Protein AF-0000000080767645 (afdb_homodimer)

pLDDT: mean 85.5, std 18.73, range [29.8, 98.94]

Structure (mmCIF, N/CA/C/O backbone):
data_AF-0000000080767645-model_v1
#
loop_
_entity.id
_entity.type
_entity.pdbx_description
1 polymer 'Probable cysteine-rich protein'
#
loop_
_atom_site.group_PDB
_atom_site.id
_atom_site.type_symbol
_atom_site.label_atom_id
_atom_site.label_alt_id
_atom_site.label_comp_id
_atom_site.label_asym_id
_atom_site.label_entity_id
_atom_site.label_seq_id
_atom_site.pdbx_PDB_ins_code
_atom_site.Cartn_x
_atom_site.Cartn_y
_atom_site.Cartn_z
_atom_site.occupancy
_atom_site.B_iso_or_equiv
_atom_site.auth_seq_id
_atom_site.auth_comp_id
_atom_site.auth_asym_id
_atom_site.auth_atom_id
_atom_site.pdbx_PDB_model_num
ATOM 1 N N . MET A 1 1 ? -10.625 -25.719 0.003 1 30.52 1 MET A N 1
ATOM 2 C CA . MET A 1 1 ? -10.5 -24.75 -1.079 1 30.52 1 MET A CA 1
ATOM 3 C C . MET A 1 1 ? -11.031 -23.391 -0.647 1 30.52 1 MET A C 1
ATOM 5 O O . MET A 1 1 ? -12.234 -23.234 -0.43 1 30.52 1 MET A O 1
ATOM 9 N N . ILE A 1 2 ? -10.406 -22.719 0.254 1 40.03 2 ILE A N 1
ATOM 10 C CA . ILE A 1 2 ? -11.039 -21.531 0.812 1 40.03 2 ILE A CA 1
ATOM 11 C C . ILE A 1 2 ? -11.539 -20.625 -0.319 1 40.03 2 ILE A C 1
ATOM 13 O O . ILE A 1 2 ? -10.852 -20.453 -1.332 1 40.03 2 ILE A O 1
ATOM 17 N N . HIS A 1 3 ? -12.797 -20.75 -0.721 1 47.78 3 HIS A N 1
ATOM 18 C CA . HIS A 1 3 ? -13.547 -20.062 -1.766 1 47.78 3 HIS A CA 1
ATOM 19 C C . HIS A 1 3 ? -13.25 -18.562 -1.756 1 47.78 3 HIS A C 1
ATOM 21 O O . HIS A 1 3 ? -13.438 -17.891 -0.736 1 47.78 3 HIS A O 1
ATOM 27 N N . ARG A 1 4 ? -12.203 -18.141 -2.549 1 57.06 4 ARG A N 1
ATOM 28 C CA . ARG A 1 4 ? -12.039 -16.703 -2.736 1 57.06 4 ARG A CA 1
ATOM 29 C C . ARG A 1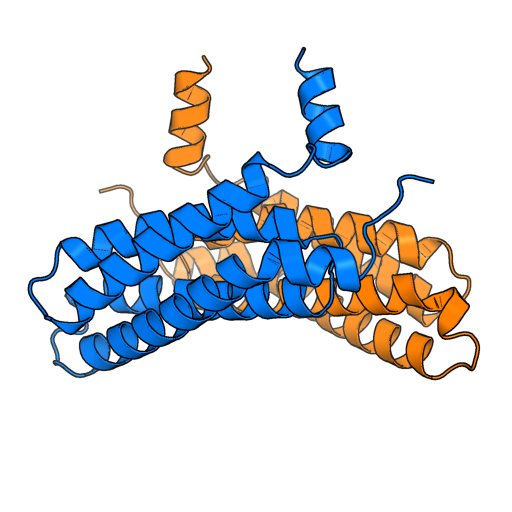 4 ? -13.203 -16.125 -3.525 1 57.06 4 ARG A C 1
ATOM 31 O O . ARG A 1 4 ? -13.609 -16.672 -4.551 1 57.06 4 ARG A O 1
ATOM 38 N N . PRO A 1 5 ? -13.859 -15.266 -2.863 1 61.84 5 PRO A N 1
ATOM 39 C CA . PRO A 1 5 ? -14.992 -14.68 -3.592 1 61.84 5 PRO A CA 1
ATOM 40 C C . PRO A 1 5 ? -14.641 -14.32 -5.031 1 61.84 5 PRO A C 1
ATOM 42 O O . PRO A 1 5 ? -13.5 -13.938 -5.316 1 61.84 5 PRO A O 1
ATOM 45 N N . THR A 1 6 ? -15.688 -14.609 -5.867 1 64.81 6 THR A N 1
ATOM 46 C CA . THR A 1 6 ? -15.523 -14.281 -7.281 1 64.81 6 THR A CA 1
ATOM 47 C C . THR A 1 6 ? -15.383 -12.773 -7.477 1 64.81 6 THR A C 1
ATOM 49 O O . THR A 1 6 ? -15.695 -12 -6.574 1 64.81 6 THR A O 1
ATOM 52 N N . ALA A 1 7 ? -14.984 -12.453 -8.633 1 67.25 7 ALA A N 1
ATOM 53 C CA . ALA A 1 7 ? -14.852 -11.047 -9 1 67.25 7 ALA A CA 1
ATOM 54 C C . ALA A 1 7 ? -16.188 -10.328 -8.891 1 67.25 7 ALA A C 1
ATOM 56 O O . ALA A 1 7 ? -16.25 -9.172 -8.469 1 67.25 7 ALA A O 1
ATOM 57 N N . LYS A 1 8 ? -17.25 -11.055 -9.156 1 68.31 8 LYS A N 1
ATOM 58 C CA . LYS A 1 8 ? -18.578 -10.461 -9.109 1 68.31 8 LYS A CA 1
ATOM 59 C C . LYS A 1 8 ? -19 -10.195 -7.664 1 68.31 8 LYS A C 1
ATOM 61 O O . LYS A 1 8 ? -19.547 -9.133 -7.355 1 68.31 8 LYS A O 1
ATOM 66 N N . GLU A 1 9 ? -18.781 -11.094 -6.812 1 70.38 9 GLU A N 1
ATOM 67 C CA . GLU A 1 9 ? -19.125 -10.93 -5.406 1 70.38 9 GLU A CA 1
ATOM 68 C C . GLU A 1 9 ? -18.297 -9.82 -4.758 1 70.38 9 GLU A C 1
ATOM 70 O O . GLU A 1 9 ? -18.828 -9.031 -3.971 1 70.38 9 GLU A O 1
ATOM 75 N N . ASN A 1 10 ? -17.156 -9.68 -5.27 1 73.25 10 ASN A N 1
ATOM 76 C CA . ASN A 1 10 ? -16.266 -8.664 -4.703 1 73.25 10 ASN A CA 1
ATOM 77 C C . ASN A 1 10 ? -16.609 -7.27 -5.215 1 73.25 10 ASN A C 1
ATOM 79 O O . ASN A 1 10 ? -16.453 -6.285 -4.488 1 73.25 10 ASN A O 1
ATOM 83 N N . ALA A 1 11 ? -17.203 -7.301 -6.438 1 72.5 11 ALA A N 1
ATOM 84 C CA . ALA A 1 11 ? -17.547 -6 -7 1 72.5 11 ALA A CA 1
ATOM 85 C C . ALA A 1 11 ? -18.625 -5.309 -6.16 1 72.5 11 ALA A C 1
ATOM 87 O O . ALA A 1 11 ? -18.516 -4.113 -5.875 1 72.5 11 ALA A O 1
ATOM 88 N N . LYS A 1 12 ? -19.609 -6.004 -5.766 1 77 12 LYS A N 1
ATOM 89 C CA . LYS A 1 12 ? -20.672 -5.434 -4.941 1 77 12 LYS A CA 1
ATOM 90 C C . LYS A 1 12 ? -20.156 -5.078 -3.551 1 77 12 LYS A C 1
ATOM 92 O O . LYS A 1 12 ? -20.484 -4.023 -3.008 1 77 12 LYS A O 1
ATOM 97 N N . ARG A 1 13 ? -19.312 -5.902 -3.07 1 80.5 13 ARG A N 1
ATOM 98 C CA . ARG A 1 13 ? -18.766 -5.742 -1.724 1 80.5 13 ARG A CA 1
ATOM 99 C C . ARG A 1 13 ? -17.875 -4.512 -1.634 1 80.5 13 ARG A C 1
ATOM 101 O O . ARG A 1 13 ? -17.906 -3.787 -0.637 1 80.5 13 ARG A O 1
ATOM 108 N N . PHE A 1 14 ? -17.25 -4.23 -2.789 1 89.44 14 PHE A N 1
ATOM 109 C CA . PHE A 1 14 ? -16.219 -3.213 -2.703 1 89.44 14 PHE A CA 1
ATOM 110 C C . PHE A 1 14 ? -16.672 -1.918 -3.371 1 89.44 14 PHE A C 1
ATOM 112 O O . PHE A 1 14 ? -15.953 -0.914 -3.336 1 89.44 14 PHE A O 1
ATOM 119 N N . ALA A 1 15 ? -17.844 -1.87 -3.881 1 90.25 15 ALA A N 1
ATOM 120 C CA . ALA A 1 15 ? -18.25 -0.728 -4.691 1 90.25 15 ALA A CA 1
ATOM 121 C C . ALA A 1 15 ? -18.203 0.564 -3.879 1 90.25 15 ALA A C 1
ATOM 123 O O . ALA A 1 15 ? -17.672 1.574 -4.34 1 90.25 15 ALA A O 1
ATOM 124 N N . SER A 1 16 ? -18.766 0.593 -2.727 1 92.38 16 SER A N 1
ATOM 125 C CA . SER A 1 16 ? -18.812 1.8 -1.907 1 92.38 16 SER A CA 1
ATOM 126 C C . SER A 1 16 ? -17.422 2.252 -1.487 1 92.38 16 SER A C 1
ATOM 128 O O . SER A 1 16 ? -17.125 3.445 -1.513 1 92.38 16 SER A O 1
ATOM 130 N N . VAL A 1 17 ? -16.625 1.266 -1.159 1 96 17 VAL A N 1
ATOM 131 C CA . VAL A 1 17 ? -15.289 1.65 -0.7 1 96 17 VAL A CA 1
ATOM 132 C C . VAL A 1 17 ? -14.461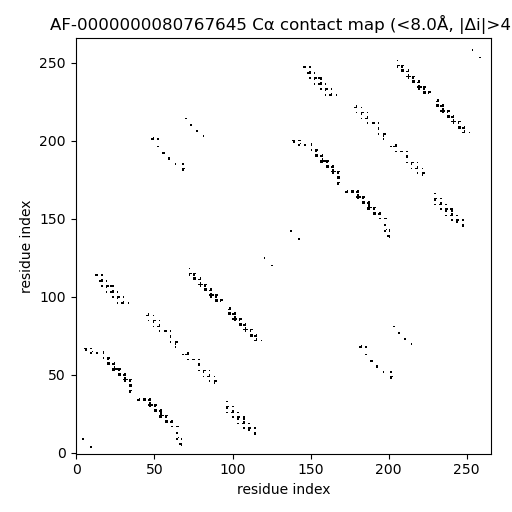 2.143 -1.881 1 96 17 VAL A C 1
ATOM 134 O O . VAL A 1 17 ? -13.641 3.055 -1.734 1 96 17 VAL A O 1
ATOM 137 N N . ILE A 1 18 ? -14.672 1.634 -3.02 1 97 18 ILE A N 1
ATOM 138 C CA . ILE A 1 18 ? -13.945 2.072 -4.207 1 97 18 ILE A CA 1
ATOM 139 C C . ILE A 1 18 ? -14.281 3.531 -4.508 1 97 18 ILE A C 1
ATOM 141 O O . ILE A 1 18 ? -13.398 4.324 -4.836 1 97 18 ILE A O 1
ATOM 145 N N . GLN A 1 19 ? -15.508 3.902 -4.34 1 97.44 19 GLN A N 1
ATOM 146 C CA . GLN A 1 19 ? -15.914 5.289 -4.555 1 97.44 19 GLN A CA 1
ATOM 147 C C . GLN A 1 19 ? -15.281 6.211 -3.514 1 97.44 19 GLN A C 1
ATOM 149 O O . GLN A 1 19 ? -14.836 7.312 -3.842 1 97.44 19 GLN A O 1
ATOM 154 N N . ALA A 1 20 ? -15.258 5.766 -2.295 1 98.31 20 ALA A N 1
ATOM 155 C CA . ALA A 1 20 ? -14.648 6.555 -1.226 1 98.31 20 ALA A CA 1
ATOM 156 C C . ALA A 1 20 ? -13.148 6.727 -1.455 1 98.31 20 ALA A C 1
ATOM 158 O O . ALA A 1 20 ? -12.602 7.805 -1.229 1 98.31 20 ALA A O 1
ATOM 159 N N . LEU A 1 21 ? -12.547 5.637 -1.933 1 98.62 21 LEU A N 1
ATOM 160 C CA . LEU A 1 21 ? -11.125 5.688 -2.266 1 98.62 21 LEU A CA 1
ATOM 161 C C . LEU A 1 21 ? -10.867 6.711 -3.365 1 98.62 21 LEU A C 1
ATOM 163 O O . LEU A 1 21 ? -9.93 7.508 -3.268 1 98.62 21 LEU A O 1
ATOM 167 N N . HIS A 1 22 ? -11.656 6.715 -4.34 1 98.5 22 HIS A N 1
ATOM 168 C CA . HIS A 1 22 ? -11.484 7.637 -5.453 1 98.5 22 HIS A CA 1
ATOM 169 C C . HIS A 1 22 ? -11.664 9.086 -5.008 1 98.5 22 HIS A C 1
ATOM 171 O O . HIS A 1 22 ? -10.883 9.961 -5.387 1 98.5 22 HIS A O 1
ATOM 177 N N . ALA A 1 23 ? -12.68 9.336 -4.262 1 98.81 23 ALA A N 1
ATOM 178 C CA . ALA A 1 23 ? -12.938 10.68 -3.754 1 98.81 23 ALA A CA 1
ATOM 179 C C . ALA A 1 23 ? -11.781 11.164 -2.879 1 98.81 23 ALA A C 1
ATOM 181 O O . ALA A 1 23 ? -11.352 12.312 -2.99 1 98.81 23 ALA A O 1
ATOM 182 N N . CYS A 1 24 ? -11.297 10.312 -2.049 1 98.88 24 CYS A N 1
ATOM 183 C CA . CYS A 1 24 ? -10.203 10.648 -1.151 1 98.88 24 CYS A CA 1
ATOM 184 C C . CYS A 1 24 ? -8.922 10.906 -1.933 1 98.88 24 CYS A C 1
ATOM 186 O O . CYS A 1 24 ? -8.195 11.859 -1.644 1 98.88 24 CYS A O 1
ATOM 188 N N . GLU A 1 25 ? -8.68 10.055 -2.906 1 98.88 25 GLU A N 1
ATOM 189 C CA . GLU A 1 25 ? -7.531 10.242 -3.793 1 98.88 25 GLU A CA 1
ATOM 190 C C . GLU A 1 25 ? -7.539 11.633 -4.426 1 98.88 25 GLU A C 1
ATOM 192 O O . GLU A 1 25 ? -6.531 12.344 -4.387 1 98.88 25 GLU A O 1
ATOM 197 N N . THR A 1 26 ? -8.633 12.016 -4.922 1 98.88 26 THR A N 1
ATOM 198 C CA . THR A 1 26 ? -8.781 13.281 -5.629 1 98.88 26 THR A CA 1
ATOM 199 C C . THR A 1 26 ? -8.641 14.461 -4.672 1 98.88 26 THR A C 1
ATOM 201 O O . THR A 1 26 ? -7.934 15.43 -4.961 1 98.88 26 THR A O 1
ATOM 204 N N . ALA A 1 27 ? -9.281 14.352 -3.551 1 98.88 27 ALA A N 1
ATOM 205 C CA . ALA A 1 27 ? -9.234 15.43 -2.561 1 98.88 27 ALA A CA 1
ATOM 206 C C . ALA A 1 27 ? -7.816 15.625 -2.037 1 98.88 27 ALA A C 1
ATOM 208 O O . ALA A 1 27 ? -7.352 16.766 -1.907 1 98.88 27 ALA A O 1
ATOM 209 N N . CYS A 1 28 ? -7.141 14.547 -1.801 1 98.81 28 CYS A N 1
ATOM 210 C CA . CYS A 1 28 ? -5.781 14.625 -1.284 1 98.81 28 CYS A CA 1
ATOM 211 C C . CYS A 1 28 ? -4.828 15.188 -2.332 1 98.81 28 CYS A C 1
ATOM 213 O O . CYS A 1 28 ? -3.941 15.984 -2.012 1 98.81 28 CYS A O 1
ATOM 215 N N . ALA A 1 29 ? -5.004 14.734 -3.568 1 98.62 29 ALA A N 1
ATOM 216 C CA . ALA A 1 29 ? -4.148 15.258 -4.633 1 98.62 29 ALA A CA 1
ATOM 217 C C . ALA A 1 29 ? -4.336 16.766 -4.797 1 98.62 29 ALA A C 1
ATOM 219 O O . ALA A 1 29 ? -3.359 17.5 -4.945 1 98.62 29 ALA A O 1
ATOM 220 N N . TYR A 1 30 ? -5.535 17.188 -4.711 1 97.94 30 TYR A N 1
ATOM 221 C CA . TYR A 1 30 ? -5.836 18.609 -4.824 1 97.94 30 TYR A CA 1
ATOM 222 C C . TYR A 1 30 ? -5.262 19.375 -3.641 1 97.94 30 TYR A C 1
ATOM 224 O O . TYR A 1 30 ? -4.637 20.422 -3.818 1 97.94 30 TYR A O 1
ATOM 232 N N . CYS A 1 31 ? -5.453 18.875 -2.457 1 97.12 31 CYS A N 1
ATOM 233 C CA . CYS A 1 31 ? -4.969 19.516 -1.241 1 97.12 31 CYS A CA 1
ATOM 234 C C . CYS A 1 31 ? -3.451 19.656 -1.263 1 97.12 31 CYS A C 1
ATOM 236 O O . CYS A 1 31 ? -2.914 20.719 -0.955 1 97.12 31 CYS A O 1
ATOM 238 N N . ALA A 1 32 ? -2.812 18.578 -1.686 1 96.75 32 ALA A N 1
ATOM 239 C CA . ALA A 1 32 ? -1.354 18.625 -1.777 1 96.75 32 ALA A CA 1
ATOM 240 C C . ALA A 1 32 ? -0.897 19.688 -2.768 1 96.75 32 ALA A C 1
ATOM 242 O O . ALA A 1 32 ? 0.051 20.438 -2.498 1 96.75 32 ALA A O 1
ATOM 243 N N . THR A 1 33 ? -1.55 19.734 -3.854 1 96 33 THR A N 1
ATOM 244 C CA . THR A 1 33 ? -1.193 20.688 -4.895 1 96 33 THR A CA 1
ATOM 245 C C . THR A 1 33 ? -1.382 22.109 -4.398 1 96 33 THR A C 1
ATOM 247 O O . THR A 1 33 ? -0.488 22.953 -4.547 1 96 33 THR A O 1
ATOM 250 N N . GLU A 1 34 ? -2.498 22.406 -3.791 1 94.75 34 GLU A N 1
ATOM 251 C CA . GLU A 1 34 ? -2.818 23.766 -3.338 1 94.75 34 GLU A CA 1
ATOM 252 C C . GLU A 1 34 ? -1.912 24.188 -2.186 1 94.75 34 GLU A C 1
ATOM 254 O O . GLU A 1 34 ? -1.465 25.328 -2.131 1 94.75 34 GLU A O 1
ATOM 259 N N . CYS A 1 35 ? -1.657 23.281 -1.271 1 93.69 35 CYS A N 1
ATOM 260 C CA . CYS A 1 35 ? -0.774 23.594 -0.153 1 93.69 35 CYS A CA 1
ATOM 261 C C . CYS A 1 35 ? 0.657 23.812 -0.631 1 93.69 35 CYS A C 1
ATOM 263 O O . CYS A 1 35 ? 1.424 24.531 -0.004 1 93.69 35 CYS A O 1
ATOM 265 N N . GLY A 1 36 ? 1.005 23.203 -1.709 1 92.06 36 GLY A N 1
ATOM 266 C CA . GLY A 1 36 ? 2.352 23.344 -2.242 1 92.06 36 GLY A CA 1
ATOM 267 C C . GLY A 1 36 ? 2.582 24.656 -2.951 1 92.06 36 GLY A C 1
ATOM 268 O O . GLY A 1 36 ? 3.725 25.078 -3.145 1 92.06 36 GLY A O 1
ATOM 269 N N . LYS A 1 37 ? 1.636 25.359 -3.439 1 87.19 37 LYS A N 1
ATOM 270 C CA . LYS A 1 37 ? 1.748 26.609 -4.184 1 87.19 37 LYS A CA 1
ATOM 271 C C . LYS A 1 37 ? 2.074 27.781 -3.258 1 87.19 37 LYS A C 1
ATOM 273 O O . LYS A 1 37 ? 2.736 28.734 -3.664 1 87.19 37 LYS A O 1
ATOM 278 N N . ASN A 1 38 ? 1.468 27.953 -2.027 1 63.28 38 ASN A N 1
ATOM 279 C CA . ASN A 1 38 ? 1.413 29.234 -1.333 1 63.28 38 ASN A CA 1
ATOM 280 C C . ASN A 1 38 ? 2.633 29.438 -0.44 1 63.28 38 ASN A C 1
ATOM 282 O O . ASN A 1 38 ? 2.662 30.375 0.372 1 63.28 38 ASN A O 1
ATOM 286 N N . GLY A 1 39 ? 3.852 29.422 -1.018 1 59.06 39 GLY A N 1
ATOM 287 C CA . GLY A 1 39 ? 5.035 29.891 -0.318 1 59.06 39 GLY A CA 1
ATOM 288 C C . GLY A 1 39 ? 5.145 29.359 1.1 1 59.06 39 GLY A C 1
ATOM 289 O O . GLY A 1 39 ? 6.117 29.625 1.801 1 59.06 39 GLY A O 1
ATOM 290 N N . HIS A 1 40 ? 4 28.984 1.674 1 60.03 40 HIS A N 1
ATOM 291 C CA . HIS A 1 40 ? 4.059 28.484 3.039 1 60.03 40 HIS A CA 1
ATOM 292 C C . HIS A 1 40 ? 4.328 26.984 3.059 1 60.03 40 HIS A C 1
ATOM 294 O O . HIS A 1 40 ? 3.904 26.281 3.98 1 60.03 40 HIS A O 1
ATOM 300 N N . ALA A 1 41 ? 5.105 26.703 1.939 1 62.66 41 ALA A N 1
ATOM 301 C CA . ALA A 1 41 ? 5.359 25.297 1.696 1 62.66 41 ALA A CA 1
ATOM 302 C C . ALA A 1 41 ? 5.996 24.625 2.916 1 62.66 41 ALA A C 1
ATOM 304 O O . ALA A 1 41 ? 5.637 23.5 3.279 1 62.66 41 ALA A O 1
ATOM 305 N N . GLU A 1 42 ? 6.719 25.562 3.564 1 70.81 42 GLU A N 1
ATOM 306 C CA . GLU A 1 42 ? 7.402 24.953 4.699 1 70.81 42 GLU A CA 1
ATOM 307 C C . GLU A 1 42 ? 6.422 24.625 5.816 1 70.81 42 GLU A C 1
ATOM 309 O O . GLU A 1 42 ? 6.512 23.547 6.43 1 70.81 42 GLU A O 1
ATOM 314 N N . ALA A 1 43 ? 5.41 25.594 5.93 1 80.88 43 ALA A N 1
ATOM 315 C CA . ALA A 1 43 ? 4.469 25.406 7.031 1 80.88 43 ALA A CA 1
ATOM 316 C C . ALA A 1 43 ? 3.473 24.297 6.719 1 80.88 43 ALA A C 1
ATOM 318 O O . ALA A 1 43 ? 2.928 23.672 7.633 1 80.88 43 ALA A O 1
ATOM 319 N N . MET A 1 44 ? 3.41 24.047 5.336 1 91.19 44 MET A N 1
ATOM 320 C CA . MET A 1 44 ? 2.406 23.062 4.938 1 91.19 44 MET A CA 1
ATOM 321 C C . MET A 1 44 ? 3.066 21.781 4.449 1 91.19 44 MET A C 1
ATOM 323 O O . MET A 1 44 ? 2.408 20.922 3.842 1 91.19 44 MET A O 1
ATOM 327 N N . GLY A 1 45 ? 4.316 21.672 4.668 1 92.19 45 GLY A N 1
ATOM 328 C CA . GLY A 1 45 ? 5.094 20.547 4.18 1 92.19 45 GLY A CA 1
ATOM 329 C C . GLY A 1 45 ? 4.543 19.203 4.621 1 92.19 45 GLY A C 1
ATOM 330 O O . GLY A 1 45 ? 4.469 18.266 3.824 1 92.19 45 GLY A O 1
ATOM 331 N N . ARG A 1 46 ? 4.156 19.094 5.828 1 93.44 46 ARG A N 1
ATOM 332 C CA . ARG A 1 46 ? 3.617 17.828 6.324 1 93.44 46 ARG A CA 1
ATOM 333 C C . ARG A 1 46 ? 2.271 17.516 5.676 1 93.44 46 ARG A C 1
ATOM 335 O O . ARG A 1 46 ? 1.991 16.375 5.34 1 93.44 46 ARG A O 1
ATOM 342 N N . CYS A 1 47 ? 1.499 18.609 5.504 1 95.94 47 CYS A N 1
ATOM 343 C CA . CYS A 1 47 ? 0.219 18.406 4.832 1 95.94 47 CYS A CA 1
ATOM 344 C C . CYS A 1 47 ? 0.42 17.906 3.408 1 95.94 47 CYS A C 1
ATOM 346 O O . CYS A 1 47 ? -0.251 16.969 2.975 1 95.94 47 CYS A O 1
ATOM 348 N N . VAL A 1 48 ? 1.345 18.531 2.689 1 96.19 48 VAL A N 1
ATOM 349 C CA . VAL A 1 48 ? 1.655 18.125 1.325 1 96.19 48 VAL A CA 1
ATOM 350 C C . VAL A 1 48 ? 2.109 16.656 1.315 1 96.19 48 VAL A C 1
ATOM 352 O O . VAL A 1 48 ? 1.644 15.867 0.497 1 96.19 48 VAL A O 1
ATOM 355 N N . SER A 1 49 ? 2.943 16.297 2.217 1 95.75 49 SER A N 1
ATOM 356 C CA . SER A 1 49 ? 3.496 14.945 2.273 1 95.75 49 SER A CA 1
ATOM 357 C C . SER A 1 49 ? 2.414 13.914 2.574 1 95.75 49 SER A C 1
ATOM 359 O O . SER A 1 49 ? 2.283 12.914 1.861 1 95.75 49 SER A O 1
ATOM 361 N N . LEU A 1 50 ? 1.623 14.141 3.596 1 97.38 50 LEU A N 1
ATOM 362 C CA . LEU A 1 50 ? 0.591 13.195 4.004 1 97.38 50 LEU A CA 1
ATOM 363 C C . LEU A 1 50 ? -0.475 13.055 2.922 1 97.38 50 LEU A C 1
ATOM 365 O O . LEU A 1 50 ? -0.918 11.945 2.623 1 97.38 50 LEU A O 1
ATOM 369 N N . CYS A 1 51 ? -0.852 14.156 2.32 1 98.5 51 CYS A N 1
ATOM 370 C CA . CYS A 1 51 ? -1.856 14.109 1.264 1 98.5 51 CYS A CA 1
ATOM 371 C C . CYS A 1 51 ? -1.331 13.359 0.045 1 98.5 51 CYS A C 1
ATOM 373 O O . CYS A 1 51 ? -2.068 12.602 -0.589 1 98.5 51 CYS A O 1
ATOM 375 N N . THR A 1 52 ? -0.076 13.594 -0.286 1 98.31 52 THR A N 1
ATOM 376 C CA . THR A 1 52 ? 0.532 12.867 -1.398 1 98.31 52 THR A CA 1
ATOM 377 C C . THR A 1 52 ? 0.536 11.367 -1.129 1 98.31 52 THR A C 1
ATOM 379 O O . THR A 1 52 ? 0.145 10.578 -1.989 1 98.31 52 THR A O 1
ATOM 382 N N . ASP A 1 53 ? 0.971 10.984 0.067 1 98.5 53 ASP A N 1
ATOM 383 C CA . ASP A 1 53 ? 1.008 9.57 0.446 1 98.5 53 ASP A CA 1
ATOM 384 C C . ASP A 1 53 ? -0.39 8.961 0.421 1 98.5 53 ASP A C 1
ATOM 386 O O . ASP A 1 53 ? -0.583 7.863 -0.107 1 98.5 53 ASP A O 1
ATOM 390 N N . CYS A 1 54 ? -1.333 9.664 0.905 1 98.88 54 CYS A N 1
ATOM 391 C CA . CYS A 1 54 ? -2.703 9.172 0.983 1 98.88 54 CYS A CA 1
ATOM 392 C C . CYS A 1 54 ? -3.299 8.992 -0.408 1 98.88 54 CYS A C 1
ATOM 394 O O . CYS A 1 54 ? -3.943 7.98 -0.688 1 98.88 54 CYS A O 1
ATOM 396 N N . ALA A 1 55 ? -3.051 9.992 -1.244 1 98.94 55 ALA A N 1
ATOM 397 C CA . ALA A 1 55 ? -3.547 9.883 -2.613 1 98.94 55 ALA A CA 1
ATOM 398 C C . ALA A 1 55 ? -2.975 8.648 -3.307 1 98.94 55 ALA A C 1
ATOM 400 O O . ALA A 1 55 ? -3.711 7.891 -3.939 1 98.94 55 ALA A O 1
ATOM 401 N N . ARG A 1 56 ? -1.716 8.422 -3.174 1 98.75 56 ARG A N 1
ATOM 402 C CA . ARG A 1 56 ? -1.049 7.305 -3.842 1 98.75 56 ARG A CA 1
ATOM 403 C C . ARG A 1 56 ? -1.511 5.969 -3.271 1 98.75 56 ARG A C 1
ATOM 405 O O . ARG A 1 56 ? -1.704 5.004 -4.016 1 98.75 56 ARG A O 1
ATOM 412 N N . PHE A 1 57 ? -1.694 5.914 -1.974 1 98.88 57 PHE A N 1
ATOM 413 C CA . PHE A 1 57 ? -2.125 4.66 -1.365 1 98.88 57 PHE A CA 1
ATOM 414 C C . PHE A 1 57 ? -3.562 4.332 -1.752 1 98.88 57 PHE A C 1
ATOM 416 O O . PHE A 1 57 ? -3.887 3.18 -2.041 1 98.88 57 PHE A O 1
ATOM 423 N N . CYS A 1 58 ? -4.426 5.355 -1.763 1 98.81 58 CYS A N 1
ATOM 424 C CA . CYS A 1 58 ? -5.809 5.156 -2.178 1 98.81 58 CYS A CA 1
ATOM 425 C C . CYS A 1 58 ? -5.879 4.633 -3.609 1 98.81 58 CYS A C 1
ATOM 427 O O . CYS A 1 58 ? -6.68 3.752 -3.914 1 98.81 58 CYS A O 1
ATOM 429 N N . ALA A 1 59 ? -5.031 5.199 -4.445 1 98.75 59 ALA A N 1
ATOM 430 C CA . ALA A 1 59 ? -5.008 4.742 -5.832 1 98.75 59 ALA A CA 1
ATOM 431 C C . ALA A 1 59 ? -4.602 3.275 -5.922 1 98.75 59 ALA A C 1
ATOM 433 O O . ALA A 1 59 ? -5.199 2.504 -6.672 1 98.75 59 ALA A O 1
ATOM 434 N N . LEU A 1 60 ? -3.602 2.887 -5.172 1 98.5 60 LEU A N 1
ATOM 435 C CA . LEU A 1 60 ? -3.164 1.495 -5.176 1 98.5 60 LEU A CA 1
ATOM 436 C C . LEU A 1 60 ? -4.258 0.58 -4.633 1 98.5 60 LEU A C 1
ATOM 438 O O . LEU A 1 60 ? -4.535 -0.472 -5.211 1 98.5 60 LEU A O 1
ATOM 442 N N . ALA A 1 61 ? -4.867 0.979 -3.496 1 98 61 ALA A N 1
ATOM 443 C CA . ALA A 1 61 ? -5.926 0.173 -2.895 1 98 61 ALA A CA 1
ATOM 444 C C . ALA A 1 61 ? -7.09 -0.018 -3.863 1 98 61 ALA A C 1
ATOM 446 O O . ALA A 1 61 ? -7.613 -1.127 -4.004 1 98 61 ALA A O 1
ATOM 447 N N . ARG A 1 62 ? -7.426 1.05 -4.516 1 97.12 62 ARG A N 1
ATOM 448 C CA . ARG A 1 62 ? -8.5 0.967 -5.5 1 97.12 62 ARG A CA 1
ATOM 449 C C . ARG A 1 62 ? -8.156 -0.036 -6.598 1 97.12 62 ARG A C 1
ATOM 451 O O . ARG A 1 62 ? -8.977 -0.881 -6.953 1 97.12 62 ARG A O 1
ATOM 458 N N . ASP A 1 63 ? -6.965 0.06 -7.109 1 96.62 63 ASP A N 1
ATOM 459 C CA . ASP A 1 63 ? -6.508 -0.841 -8.164 1 96.62 63 ASP A CA 1
ATOM 460 C C . ASP A 1 63 ? -6.578 -2.297 -7.711 1 96.62 63 ASP A C 1
ATOM 462 O O . ASP A 1 63 ? -7.062 -3.16 -8.445 1 96.62 63 ASP A O 1
ATOM 466 N N . PHE A 1 64 ? -6.09 -2.621 -6.504 1 96.44 64 PHE A N 1
ATOM 467 C CA . PHE A 1 64 ? -6.121 -3.975 -5.965 1 96.44 64 PHE A CA 1
ATOM 468 C C . PHE A 1 64 ? -7.555 -4.484 -5.859 1 96.44 64 PHE A C 1
ATOM 470 O O . PHE A 1 64 ? -7.844 -5.629 -6.215 1 96.44 64 PHE A O 1
ATOM 477 N N . LEU A 1 65 ? -8.461 -3.652 -5.387 1 94.62 65 LEU A N 1
ATOM 478 C CA . LEU A 1 65 ? -9.852 -4.039 -5.227 1 94.62 65 LEU A CA 1
ATOM 479 C C . LEU A 1 65 ? -10.5 -4.309 -6.582 1 94.62 65 LEU A C 1
ATOM 481 O O . LEU A 1 65 ? -11.227 -5.293 -6.746 1 94.62 65 LEU A O 1
ATOM 485 N N . GLU A 1 66 ? -10.242 -3.436 -7.516 1 93.25 66 GLU A N 1
ATOM 486 C CA . GLU A 1 66 ? -10.836 -3.561 -8.844 1 93.25 66 GLU A CA 1
ATOM 487 C C . GLU A 1 66 ? -10.359 -4.832 -9.539 1 93.25 66 GLU A C 1
ATOM 489 O O . GLU A 1 66 ? -11.086 -5.402 -10.359 1 93.25 66 GLU A O 1
ATOM 494 N N . ARG A 1 67 ? -9.188 -5.383 -9.164 1 91.25 67 ARG A N 1
ATOM 495 C CA . ARG A 1 67 ? -8.648 -6.59 -9.773 1 91.25 67 ARG A CA 1
ATOM 496 C C . ARG A 1 67 ? -8.93 -7.816 -8.906 1 91.25 67 ARG A C 1
ATOM 498 O O . ARG A 1 67 ? -8.461 -8.914 -9.211 1 91.25 67 ARG A O 1
ATOM 505 N N . ASN A 1 68 ? -9.641 -7.562 -7.785 1 91.06 68 ASN A N 1
ATOM 506 C CA . ASN A 1 68 ? -9.984 -8.641 -6.863 1 91.06 68 ASN A CA 1
ATOM 507 C C . ASN A 1 68 ? -8.734 -9.312 -6.297 1 91.06 68 ASN A C 1
ATOM 509 O O . ASN A 1 68 ? -8.641 -10.539 -6.258 1 91.06 68 ASN A O 1
ATOM 513 N N . SER A 1 69 ? -7.828 -8.445 -5.977 1 94.06 69 SER A N 1
ATOM 514 C CA . SER A 1 69 ? -6.586 -8.93 -5.383 1 94.06 69 SER A CA 1
ATOM 515 C C . SER A 1 69 ? -6.84 -9.664 -4.074 1 94.06 69 SER A C 1
ATOM 517 O O . SER A 1 69 ? -7.723 -9.281 -3.301 1 94.06 69 SER A O 1
ATOM 519 N N . GLU A 1 70 ? -5.961 -10.672 -3.732 1 92.31 70 GLU A N 1
ATOM 520 C CA . GLU A 1 70 ? -6 -11.391 -2.465 1 92.31 70 GLU A CA 1
ATOM 521 C C . GLU A 1 70 ? -5.586 -10.484 -1.305 1 92.31 70 GLU A C 1
ATOM 523 O O . GLU A 1 70 ? -5.832 -10.812 -0.141 1 92.31 70 GLU A O 1
ATOM 528 N N . PHE A 1 71 ? -4.988 -9.328 -1.62 1 94.25 71 PHE A N 1
ATOM 529 C CA . PHE A 1 71 ? -4.434 -8.461 -0.59 1 94.25 71 PHE A CA 1
ATOM 530 C C . PHE A 1 71 ? -5.34 -7.258 -0.347 1 94.25 71 PHE A C 1
ATOM 532 O O . PHE A 1 71 ? -4.961 -6.32 0.358 1 94.25 71 PHE A O 1
ATOM 539 N N . ALA A 1 72 ? -6.504 -7.215 -0.945 1 90.56 72 ALA A N 1
ATOM 540 C CA . ALA A 1 72 ? -7.41 -6.07 -0.85 1 90.56 72 ALA A CA 1
ATOM 541 C C . ALA A 1 72 ? -7.66 -5.691 0.606 1 90.56 72 ALA A C 1
ATOM 543 O O . ALA A 1 72 ? -7.555 -4.52 0.975 1 90.56 72 ALA A O 1
ATOM 544 N N . GLU A 1 73 ? -7.883 -6.621 1.423 1 87.69 73 GLU A N 1
ATOM 545 C CA . GLU A 1 73 ? -8.211 -6.332 2.814 1 87.69 73 GLU A CA 1
ATOM 546 C C . GLU A 1 73 ? -6.992 -5.832 3.582 1 87.69 73 GLU A C 1
ATOM 548 O O . GLU A 1 73 ? -7.109 -4.953 4.438 1 87.69 73 GLU A O 1
ATOM 553 N N . LEU A 1 74 ? -5.871 -6.41 3.312 1 91.81 74 LEU A N 1
ATOM 554 C CA . LEU A 1 74 ? -4.617 -5.949 3.9 1 91.81 74 LEU A CA 1
ATOM 555 C C . LEU A 1 74 ? -4.41 -4.461 3.645 1 91.81 74 LEU A C 1
ATOM 557 O O . LEU A 1 74 ? -4.062 -3.713 4.559 1 91.81 74 LEU A O 1
ATOM 561 N N . LEU A 1 75 ? -4.738 -4.035 2.438 1 96.5 75 LEU A N 1
ATOM 562 C CA . LEU A 1 75 ? -4.512 -2.646 2.051 1 96.5 75 LEU A CA 1
ATOM 563 C C . LEU A 1 75 ? -5.547 -1.729 2.693 1 96.5 75 LEU A C 1
ATOM 565 O O . LEU A 1 75 ? -5.242 -0.578 3.018 1 96.5 75 LEU A O 1
ATOM 569 N N . LEU A 1 76 ? -6.766 -2.244 2.926 1 96.38 76 LEU A N 1
ATOM 570 C CA . LEU A 1 76 ? -7.82 -1.393 3.459 1 96.38 76 LEU A CA 1
ATOM 571 C C . LEU A 1 76 ? -7.527 -1.005 4.906 1 96.38 76 LEU A C 1
ATOM 573 O O . LEU A 1 76 ? -7.852 0.106 5.332 1 96.38 76 LEU A O 1
ATOM 577 N N . GLU A 1 77 ? -6.91 -1.837 5.648 1 94.56 77 GLU A N 1
ATOM 578 C CA . GLU A 1 77 ? -6.52 -1.511 7.016 1 94.56 77 GLU A CA 1
ATOM 579 C C . GLU A 1 77 ? -5.457 -0.415 7.039 1 94.56 77 GLU A C 1
ATOM 581 O O . GLU A 1 77 ? -5.562 0.542 7.809 1 94.56 77 GLU A O 1
ATOM 586 N N . ASP A 1 78 ? -4.508 -0.579 6.242 1 95.62 78 ASP A N 1
ATOM 587 C CA . ASP A 1 78 ? -3.461 0.436 6.145 1 95.62 78 ASP A CA 1
ATOM 588 C C . ASP A 1 78 ? -4.02 1.753 5.613 1 95.62 78 ASP A C 1
ATOM 590 O O . ASP A 1 78 ? -3.602 2.83 6.047 1 95.62 78 ASP A O 1
ATOM 594 N N . CYS A 1 79 ? -4.922 1.62 4.691 1 97.69 79 CYS A N 1
ATOM 595 C CA . CYS A 1 79 ? -5.535 2.814 4.121 1 97.69 79 CYS A CA 1
ATOM 596 C C . CYS A 1 79 ? -6.27 3.613 5.191 1 97.69 79 CYS A C 1
ATOM 598 O O . CYS A 1 79 ? -6.188 4.844 5.223 1 97.69 79 CYS A O 1
ATOM 600 N N . ALA A 1 80 ? -6.926 2.896 6.066 1 97.69 80 ALA A N 1
ATOM 601 C CA . ALA A 1 80 ? -7.633 3.561 7.156 1 97.69 80 ALA A CA 1
ATOM 602 C C . ALA A 1 80 ? -6.668 4.332 8.047 1 97.69 80 ALA A C 1
ATOM 604 O O . ALA A 1 80 ? -6.945 5.469 8.438 1 97.69 80 ALA A O 1
ATOM 605 N N . GLU A 1 81 ? -5.555 3.75 8.305 1 96.69 81 GLU A N 1
ATOM 606 C CA . GLU A 1 81 ? -4.547 4.402 9.141 1 96.69 81 GLU A CA 1
ATOM 607 C C . GLU A 1 81 ? -3.986 5.645 8.453 1 96.69 81 GLU A C 1
ATOM 609 O O . GLU A 1 81 ? -3.844 6.695 9.086 1 96.69 81 GLU A O 1
ATOM 614 N N . ILE A 1 82 ? -3.674 5.555 7.219 1 98.31 82 ILE A N 1
ATOM 615 C CA . ILE A 1 82 ? -3.121 6.668 6.457 1 98.31 82 ILE A CA 1
ATOM 616 C C . ILE A 1 82 ? -4.148 7.793 6.363 1 98.31 82 ILE A C 1
ATOM 618 O O . ILE A 1 82 ? -3.814 8.961 6.551 1 98.31 82 ILE A O 1
ATOM 622 N N . CYS A 1 83 ? -5.414 7.426 6.137 1 98.75 83 CYS A N 1
ATOM 623 C CA . CYS A 1 83 ? -6.492 8.406 6.086 1 98.75 83 CYS A CA 1
ATOM 624 C C . CYS A 1 83 ? -6.645 9.117 7.422 1 98.75 83 CYS A C 1
ATOM 626 O O . CYS A 1 83 ? -6.875 10.328 7.461 1 98.75 83 CYS A O 1
ATOM 628 N N . GLN A 1 84 ? -6.527 8.367 8.469 1 98.44 84 GLN A N 1
ATOM 629 C CA . GLN A 1 84 ? -6.664 8.945 9.805 1 98.44 84 GLN A CA 1
ATOM 630 C C . GLN A 1 84 ? -5.598 10.008 10.047 1 98.44 84 GLN A C 1
ATOM 632 O O . GLN A 1 84 ? -5.91 11.117 10.484 1 98.44 84 GLN A O 1
ATOM 637 N N . GLN A 1 85 ? -4.383 9.688 9.742 1 97.88 85 GLN A N 1
ATOM 638 C CA . GLN A 1 85 ? -3.293 10.633 9.977 1 97.88 85 GLN A CA 1
ATOM 639 C C . GLN A 1 85 ? -3.416 11.852 9.07 1 97.88 85 GLN A C 1
ATOM 641 O O . GLN A 1 85 ? -3.15 12.977 9.492 1 97.88 85 GLN A O 1
ATOM 646 N N . THR A 1 86 ? -3.822 11.648 7.879 1 98.56 86 THR A N 1
ATOM 647 C CA . THR A 1 86 ? -3.984 12.742 6.93 1 98.56 86 THR A CA 1
ATOM 648 C C . THR A 1 86 ? -5.125 13.664 7.352 1 98.56 86 THR A C 1
ATOM 650 O O . THR A 1 86 ? -4.988 14.891 7.309 1 98.56 86 THR A O 1
ATOM 653 N N . MET A 1 87 ? -6.164 13.016 7.781 1 98.69 87 MET A N 1
ATOM 654 C CA . MET A 1 87 ? -7.305 13.781 8.281 1 98.69 87 MET A CA 1
ATOM 655 C C . MET A 1 87 ? -6.891 14.68 9.438 1 98.69 87 MET A C 1
ATOM 657 O O . MET A 1 87 ? -7.238 15.859 9.469 1 98.69 87 MET A O 1
ATOM 661 N N . GLU A 1 88 ? -6.16 14.164 10.367 1 97.88 88 GLU A N 1
ATOM 662 C CA . GLU A 1 88 ? -5.738 14.883 11.562 1 97.88 88 GLU A CA 1
ATOM 663 C C . GLU A 1 88 ? -4.852 16.078 11.219 1 97.88 88 GLU A C 1
ATOM 665 O O . GLU A 1 88 ? -4.922 17.109 11.867 1 97.88 88 GLU A O 1
ATOM 670 N N . GLU A 1 89 ? -4.062 15.898 10.195 1 97.25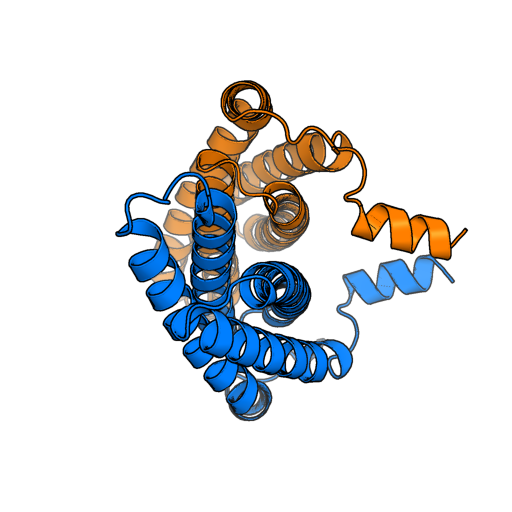 89 GLU A N 1
ATOM 671 C CA . GLU A 1 89 ? -3.223 17.016 9.75 1 97.25 89 GLU A CA 1
ATOM 672 C C . GLU A 1 89 ? -4.051 18.078 9.031 1 97.25 89 GLU A C 1
ATOM 674 O O . GLU A 1 89 ? -3.92 19.266 9.32 1 97.25 89 GLU A O 1
ATOM 679 N N . CYS A 1 90 ? -4.902 17.688 8.188 1 97.62 90 CYS A N 1
ATOM 680 C CA . CYS A 1 90 ? -5.664 18.609 7.344 1 97.62 90 CYS A CA 1
ATOM 681 C C . CYS A 1 90 ? -6.637 19.438 8.18 1 97.62 90 CYS A C 1
ATOM 683 O O . CYS A 1 90 ? -6.879 20.609 7.883 1 97.62 90 CYS A O 1
ATOM 685 N N . VAL A 1 91 ? -7.18 18.828 9.195 1 97.25 91 VAL A N 1
ATOM 686 C CA . VAL A 1 91 ? -8.195 19.5 9.992 1 97.25 91 VAL A CA 1
ATOM 687 C C . VAL A 1 91 ? -7.559 20.672 10.75 1 97.25 91 VAL A C 1
ATOM 689 O O . VAL A 1 91 ? -8.258 21.594 11.172 1 97.25 91 VAL A O 1
ATOM 692 N N . HIS A 1 92 ? -6.27 20.703 10.852 1 94.69 92 HIS A N 1
ATOM 693 C CA . HIS A 1 92 ? -5.555 21.75 11.562 1 94.69 92 HIS A CA 1
ATOM 694 C C . HIS A 1 92 ? -5.457 23.016 10.719 1 94.69 92 HIS A C 1
ATOM 696 O O . HIS A 1 92 ? -5.094 24.078 11.227 1 94.69 92 HIS A O 1
ATOM 702 N N . HIS A 1 93 ? -5.754 22.875 9.508 1 93.88 93 HIS A N 1
ATOM 703 C CA . HIS A 1 93 ? -5.602 24.031 8.633 1 93.88 93 HIS A CA 1
ATOM 704 C C . HIS A 1 93 ? -6.953 24.641 8.281 1 93.88 93 HIS A C 1
ATOM 706 O O . HIS A 1 93 ? -7.945 23.922 8.141 1 93.88 93 HIS A O 1
ATOM 712 N N . ALA A 1 94 ? -6.98 25.922 8.133 1 91.94 94 ALA A N 1
ATOM 713 C CA . ALA A 1 94 ? -8.219 26.672 7.934 1 91.94 94 ALA A CA 1
ATOM 714 C C . ALA A 1 94 ? -8.594 26.719 6.457 1 91.94 94 ALA A C 1
ATOM 716 O O . ALA A 1 94 ? -9.727 27.078 6.109 1 91.94 94 ALA A O 1
ATOM 717 N N . GLU A 1 95 ? -7.711 26.297 5.59 1 92.62 95 GLU A N 1
ATOM 718 C CA . GLU A 1 95 ? -7.969 26.375 4.156 1 92.62 95 GLU A CA 1
ATOM 719 C C . GLU A 1 95 ? -9.125 25.469 3.75 1 92.62 95 GLU A C 1
ATOM 721 O O . GLU A 1 95 ? -9.258 24.359 4.266 1 92.62 95 GLU A O 1
ATOM 726 N N . GLY A 1 96 ? -10.008 25.922 2.848 1 96 96 GLY A N 1
ATOM 727 C CA . GLY A 1 96 ? -11.141 25.156 2.359 1 96 96 GLY A CA 1
ATOM 728 C C . GLY A 1 96 ? -10.758 23.797 1.814 1 96 96 GLY A C 1
ATOM 729 O O . GLY A 1 96 ? -11.422 22.797 2.1 1 96 96 GLY A O 1
ATOM 730 N N . HIS A 1 97 ? -9.695 23.766 1.027 1 96.38 97 HIS A N 1
ATOM 731 C CA . HIS A 1 97 ? -9.289 22.5 0.428 1 96.38 97 HIS A CA 1
ATOM 732 C C . HIS A 1 97 ? -8.812 21.516 1.49 1 96.38 97 HIS A C 1
ATOM 734 O O . HIS A 1 97 ? -8.992 20.297 1.341 1 96.38 97 HIS A O 1
ATOM 740 N N . CYS A 1 98 ? -8.203 22.016 2.561 1 97.69 98 CYS A N 1
ATOM 741 C CA . CYS A 1 98 ? -7.801 21.141 3.654 1 97.69 98 CYS A CA 1
ATOM 742 C C . CYS A 1 98 ? -9.016 20.578 4.375 1 97.69 98 CYS A C 1
ATOM 744 O O . CYS A 1 98 ? -9.023 19.391 4.742 1 97.69 98 CYS A O 1
ATOM 746 N N . ARG A 1 99 ? -10.031 21.391 4.555 1 98 99 ARG A N 1
ATOM 747 C CA . ARG A 1 99 ? -11.258 20.938 5.203 1 98 99 ARG A CA 1
ATOM 748 C C . ARG A 1 99 ? -11.945 19.859 4.367 1 98 99 ARG A C 1
ATOM 750 O O . ARG A 1 99 ? -12.383 18.844 4.898 1 98 99 ARG A O 1
ATOM 757 N N . LYS A 1 100 ? -12.055 20.047 3.145 1 98.56 100 LYS A N 1
ATOM 758 C CA . LYS A 1 100 ? -12.664 19.078 2.244 1 98.56 100 LYS A CA 1
ATOM 759 C C . LYS A 1 100 ? -11.859 17.766 2.225 1 98.56 100 LYS A C 1
ATOM 761 O O . LYS A 1 100 ? -12.438 16.688 2.166 1 98.56 100 LYS A O 1
ATOM 766 N N . CYS A 1 101 ? -10.633 17.953 2.23 1 98.62 101 CYS A N 1
ATOM 767 C CA . CYS A 1 101 ? -9.75 16.797 2.234 1 98.62 101 CYS A CA 1
ATOM 768 C C . CYS A 1 101 ? -9.93 15.969 3.506 1 98.62 101 CYS A C 1
ATOM 770 O O . CYS A 1 101 ? -10.008 14.742 3.453 1 98.62 101 CYS A O 1
ATOM 772 N N . ALA A 1 102 ? -9.984 16.656 4.633 1 98.88 102 ALA A N 1
ATOM 773 C CA . ALA A 1 102 ? -10.211 15.969 5.902 1 98.88 102 ALA A CA 1
ATOM 774 C C . ALA A 1 102 ? -11.516 15.172 5.875 1 98.88 102 ALA A C 1
ATOM 776 O O . ALA A 1 102 ? -11.562 14.031 6.34 1 98.88 102 ALA A O 1
ATOM 777 N N . GLU A 1 103 ? -12.516 15.75 5.312 1 98.75 103 GLU A N 1
ATOM 778 C CA . GLU A 1 103 ? -13.812 15.078 5.207 1 98.75 103 GLU A CA 1
ATOM 779 C C . GLU A 1 103 ? -13.719 13.836 4.324 1 98.75 103 GLU A C 1
ATOM 781 O O . GLU A 1 103 ? -14.281 12.789 4.656 1 98.75 103 GLU A O 1
ATOM 786 N N . ALA A 1 104 ? -13.047 13.961 3.23 1 98.88 104 ALA A N 1
ATOM 787 C CA . ALA A 1 104 ? -12.875 12.828 2.324 1 98.88 104 ALA A CA 1
ATOM 788 C C . ALA A 1 104 ? -12.094 11.703 2.996 1 98.88 104 ALA A C 1
ATOM 790 O O . ALA A 1 104 ? -12.414 10.531 2.834 1 98.88 104 ALA A O 1
ATOM 791 N N . CYS A 1 105 ? -11.094 12.078 3.738 1 98.88 105 CYS A N 1
ATOM 792 C CA . CYS A 1 105 ? -10.297 11.094 4.461 1 98.88 105 CYS A CA 1
ATOM 793 C C . CYS A 1 105 ? -11.141 10.367 5.504 1 98.88 105 CYS A C 1
ATOM 795 O O . CYS A 1 105 ? -11.016 9.156 5.68 1 98.88 105 CYS A O 1
ATOM 797 N N . GLU A 1 106 ? -11.953 11.125 6.16 1 98.75 106 GLU A N 1
ATOM 798 C CA . GLU A 1 106 ? -12.828 10.531 7.168 1 98.75 106 GLU A CA 1
ATOM 799 C C . GLU A 1 106 ? -13.781 9.516 6.547 1 98.75 106 GLU A C 1
ATOM 801 O O . GLU A 1 106 ? -13.945 8.414 7.066 1 98.75 106 GLU A O 1
ATOM 806 N N . GLN A 1 107 ? -14.359 9.883 5.496 1 98.62 107 GLN A N 1
ATOM 807 C CA . GLN A 1 107 ? -15.289 8.992 4.812 1 98.62 107 GLN A CA 1
ATOM 808 C C . GLN A 1 107 ? -14.578 7.754 4.285 1 98.62 107 GLN A C 1
ATOM 810 O O . GLN A 1 107 ? -15.109 6.645 4.352 1 98.62 107 GLN A O 1
ATOM 815 N N . CYS A 1 108 ? -13.469 7.957 3.777 1 98.62 108 CYS A N 1
ATOM 816 C CA . CYS A 1 108 ? -12.695 6.844 3.238 1 98.62 108 CYS A CA 1
ATOM 817 C C . CYS A 1 108 ? -12.258 5.895 4.348 1 98.62 108 CYS A C 1
ATOM 819 O O . CYS A 1 108 ? -12.336 4.676 4.195 1 98.62 108 CYS A O 1
ATOM 821 N N . LYS A 1 109 ? -11.773 6.48 5.438 1 98.44 109 LYS A N 1
ATOM 822 C CA . LYS A 1 109 ? -11.406 5.672 6.598 1 98.44 109 LYS A CA 1
ATOM 823 C C . LYS A 1 109 ? -12.57 4.785 7.043 1 98.44 109 LYS A C 1
ATOM 825 O O . LYS A 1 109 ? -12.398 3.58 7.23 1 98.44 109 LYS A O 1
ATOM 830 N N . LYS A 1 110 ? -13.695 5.316 7.141 1 97.69 110 LYS A N 1
ATOM 831 C CA . LYS A 1 110 ? -14.883 4.59 7.582 1 97.69 110 LYS A CA 1
ATOM 832 C C . LYS A 1 110 ? -15.25 3.48 6.598 1 97.69 110 LYS A C 1
ATOM 834 O O . LYS A 1 110 ? -15.547 2.357 7.008 1 97.69 110 LYS A O 1
ATOM 839 N N . ALA A 1 111 ? -15.195 3.811 5.344 1 97.19 111 ALA A N 1
ATOM 840 C CA . ALA A 1 111 ? -15.516 2.826 4.309 1 97.19 111 ALA A CA 1
ATOM 841 C C . ALA A 1 111 ? -14.531 1.658 4.348 1 97.19 111 ALA A C 1
ATOM 843 O O . ALA A 1 111 ? -14.93 0.499 4.215 1 97.19 111 ALA A O 1
ATOM 844 N N . CYS A 1 112 ? -13.273 1.952 4.535 1 97 112 CYS A N 1
ATOM 845 C CA . CYS A 1 112 ? -12.258 0.911 4.602 1 97 112 CYS A CA 1
ATOM 846 C C . CYS A 1 112 ? -12.5 -0.016 5.789 1 97 112 CYS A C 1
ATOM 848 O O . CYS A 1 112 ? -12.445 -1.238 5.648 1 97 112 CYS A O 1
ATOM 850 N N . LEU A 1 113 ? -12.766 0.567 6.918 1 95.06 113 LEU A N 1
ATOM 851 C CA . LEU A 1 113 ? -12.938 -0.209 8.141 1 95.06 113 LEU A CA 1
ATOM 852 C C . LEU A 1 113 ? -14.219 -1.037 8.086 1 95.06 113 LEU A C 1
ATOM 854 O O . LEU A 1 113 ? -14.273 -2.139 8.633 1 95.06 113 LEU A O 1
ATOM 858 N N . GLU A 1 114 ? -15.195 -0.505 7.461 1 92.56 114 GLU A N 1
ATOM 859 C CA . GLU A 1 114 ? -16.453 -1.243 7.297 1 92.56 114 GLU A CA 1
ATOM 860 C C . GLU A 1 114 ? -16.234 -2.531 6.508 1 92.56 114 GLU A C 1
ATOM 862 O O . GLU A 1 114 ? -16.812 -3.568 6.828 1 92.56 114 GLU A O 1
ATOM 867 N N . VAL A 1 115 ? -15.422 -2.449 5.547 1 89.56 115 VAL A N 1
ATOM 868 C CA . VAL A 1 115 ? -15.172 -3.604 4.688 1 89.56 115 VAL A CA 1
ATOM 869 C C . VAL A 1 115 ? -14.148 -4.523 5.34 1 89.56 115 VAL A C 1
ATOM 871 O O . VAL A 1 115 ? -14.305 -5.746 5.328 1 89.56 115 VAL A O 1
ATOM 874 N N . ALA A 1 116 ? -13.031 -3.975 5.836 1 84.56 116 ALA A N 1
ATOM 875 C CA . ALA A 1 116 ? -11.992 -4.773 6.477 1 84.56 116 ALA A CA 1
ATOM 876 C C . ALA A 1 116 ? -12.539 -5.516 7.691 1 84.56 116 ALA A C 1
ATOM 878 O O . ALA A 1 116 ? -12.117 -6.637 7.984 1 84.56 116 ALA A O 1
ATOM 879 N N . GLY A 1 117 ? -13.219 -4.867 8.633 1 69.88 117 GLY A N 1
ATOM 880 C CA . GLY A 1 117 ? -13.867 -5.492 9.781 1 69.88 117 GLY A CA 1
ATOM 881 C C . GLY A 1 117 ? -14.867 -6.562 9.391 1 69.88 117 GLY A C 1
ATOM 882 O O . GLY A 1 117 ? -15.109 -7.5 10.156 1 69.88 117 GLY A O 1
ATOM 883 N N . ALA A 1 118 ? -15.578 -6.402 8.352 1 54.94 118 ALA A N 1
ATOM 884 C CA . ALA A 1 118 ? -16.562 -7.375 7.887 1 54.94 118 ALA A CA 1
ATOM 885 C C . ALA A 1 118 ? -15.883 -8.578 7.238 1 54.94 118 ALA A C 1
ATOM 887 O O . ALA A 1 118 ? -16.516 -9.609 7.012 1 54.94 118 ALA A O 1
ATOM 888 N N . ALA A 1 119 ? -14.648 -8.438 6.848 1 54.91 119 ALA A N 1
ATOM 889 C CA . ALA A 1 119 ? -14.031 -9.555 6.145 1 54.91 119 ALA A CA 1
ATOM 890 C C . ALA A 1 119 ? -13.43 -10.562 7.125 1 54.91 119 ALA A C 1
ATOM 892 O O . ALA A 1 119 ? -12.836 -10.172 8.133 1 54.91 119 ALA A O 1
ATOM 893 N N . PRO A 1 120 ? -13.773 -11.852 6.984 1 47.12 120 PRO A N 1
ATOM 894 C CA . PRO A 1 120 ? -13.156 -12.867 7.844 1 47.12 120 PRO A CA 1
ATOM 895 C C . PRO A 1 120 ? -11.633 -12.75 7.891 1 47.12 120 PRO A C 1
ATOM 897 O O . PRO A 1 120 ? -11.016 -12.289 6.926 1 47.12 120 PRO A O 1
ATOM 900 N N . LEU A 1 121 ? -11.078 -12.609 9.039 1 46.34 121 LEU A N 1
ATOM 901 C CA . LEU A 1 121 ? -9.648 -12.523 9.297 1 46.34 121 LEU A CA 1
ATOM 902 C C . LEU A 1 121 ? -8.859 -13.328 8.273 1 46.34 121 LEU A C 1
ATOM 904 O O . LEU A 1 121 ? -9.258 -14.445 7.91 1 46.34 121 LEU A O 1
ATOM 908 N N . SER A 1 122 ? -8.055 -12.758 7.555 1 47.72 122 SER A N 1
ATOM 909 C CA . SER A 1 122 ? -7.207 -13.555 6.672 1 47.72 122 SER A CA 1
ATOM 910 C C . SER A 1 122 ? -6.621 -14.758 7.402 1 47.72 122 SER A C 1
ATOM 912 O O . SER A 1 122 ? -6.559 -14.773 8.633 1 47.72 122 SER A O 1
ATOM 914 N N . SER A 1 123 ? -6.305 -15.734 6.68 1 44.59 123 SER A N 1
ATOM 915 C CA . SER A 1 123 ? -5.789 -16.953 7.301 1 44.59 123 SER A CA 1
ATOM 916 C C . SER A 1 123 ? -4.602 -16.656 8.203 1 44.59 123 SER A C 1
ATOM 918 O O . SER A 1 123 ? -4.469 -17.234 9.281 1 44.59 123 SER A O 1
ATOM 920 N N . ALA A 1 124 ? -3.807 -15.711 7.785 1 48.28 124 ALA A N 1
ATOM 921 C CA . ALA A 1 124 ? -2.645 -15.359 8.594 1 48.28 124 ALA A CA 1
ATOM 922 C C . ALA A 1 124 ? -3.064 -14.625 9.867 1 48.28 124 ALA A C 1
ATOM 924 O O . ALA A 1 124 ? -2.561 -14.914 10.953 1 48.28 124 ALA A O 1
ATOM 925 N N . GLN A 1 125 ? -3.918 -13.75 9.656 1 46.22 125 GLN A N 1
ATOM 926 C CA . GLN A 1 125 ? -4.391 -13.008 10.82 1 46.22 125 GLN A CA 1
ATOM 927 C C . GLN A 1 125 ? -5.148 -13.914 11.781 1 46.22 125 GLN A C 1
ATOM 929 O O . GLN A 1 125 ? -5.031 -13.773 13 1 46.22 125 GLN A O 1
ATOM 934 N N . GLN A 1 126 ? -5.852 -14.758 11.125 1 45.12 126 GLN A N 1
ATOM 935 C CA . GLN A 1 126 ? -6.523 -15.773 11.922 1 45.12 126 GLN A CA 1
ATOM 936 C C . GLN A 1 126 ? -5.516 -16.625 12.695 1 45.12 126 GLN A C 1
ATOM 938 O O . GLN A 1 126 ? -5.723 -16.922 13.875 1 45.12 126 GLN A O 1
ATOM 943 N N . LYS A 1 127 ? -4.555 -16.922 12.008 1 49.75 127 LYS A N 1
ATOM 944 C CA . LYS A 1 127 ? -3.57 -17.75 12.688 1 49.75 127 LYS A CA 1
ATOM 945 C C . LYS A 1 127 ? -2.875 -16.984 13.805 1 49.75 127 LYS A C 1
ATOM 947 O O . LYS A 1 127 ? -2.623 -17.531 14.883 1 49.75 127 LYS A O 1
ATOM 952 N N . GLU A 1 128 ? -2.504 -15.859 13.586 1 49.25 128 GLU A N 1
ATOM 953 C CA . GLU A 1 128 ? -1.855 -15.047 14.609 1 49.25 128 GLU A CA 1
ATOM 954 C C . GLU A 1 128 ? -2.795 -14.781 15.789 1 49.25 128 GLU A C 1
ATOM 956 O O . GLU A 1 128 ? -2.369 -14.812 16.953 1 49.25 128 GLU A O 1
ATOM 961 N N . LEU A 1 129 ? -3.996 -14.625 15.469 1 48.12 129 LEU A N 1
ATOM 962 C CA . LEU A 1 129 ? -4.988 -14.477 16.531 1 48.12 129 LEU A CA 1
ATOM 963 C C . LEU A 1 129 ? -5.18 -15.797 17.281 1 48.12 129 LEU A C 1
ATOM 965 O O . LEU A 1 129 ? -5.273 -15.805 18.516 1 48.12 129 LEU A O 1
ATOM 969 N N . LEU A 1 130 ? -5.176 -16.844 16.5 1 49.53 130 LEU A N 1
ATOM 970 C CA . LEU A 1 130 ? -5.324 -18.125 17.156 1 49.53 130 LEU A CA 1
ATOM 971 C C . LEU A 1 130 ? -4.098 -18.453 18 1 49.53 130 LEU A C 1
ATOM 973 O O . LEU A 1 130 ? -4.215 -19.047 19.078 1 49.53 130 LEU A O 1
ATOM 977 N N . ALA A 1 131 ? -3.088 -17.953 17.531 1 48.16 131 ALA A N 1
ATOM 978 C CA . ALA A 1 131 ? -1.864 -18.219 18.281 1 48.16 131 ALA A CA 1
ATOM 979 C C . ALA A 1 131 ? -1.764 -17.328 19.516 1 48.16 131 ALA A C 1
ATOM 981 O O . ALA A 1 131 ? -1.05 -17.641 20.469 1 48.16 131 ALA A O 1
ATOM 982 N N . ALA A 1 132 ? -2.533 -16.359 19.406 1 44.66 132 ALA A N 1
ATOM 983 C CA . ALA A 1 132 ? -2.496 -15.422 20.531 1 44.66 132 ALA A CA 1
ATOM 984 C C . ALA A 1 132 ? -3.549 -15.781 21.578 1 44.66 132 ALA A C 1
ATOM 986 O O . ALA A 1 132 ? -3.559 -15.219 22.672 1 44.66 132 ALA A O 1
ATOM 987 N N . LEU A 1 133 ? -4.32 -16.578 21.188 1 47 133 LEU A N 1
ATOM 988 C CA . LEU A 1 133 ? -5.309 -17.078 22.141 1 47 133 LEU A CA 1
ATOM 989 C C . LEU A 1 133 ? -4.844 -18.391 22.75 1 47 133 LEU A C 1
ATOM 991 O O . LEU A 1 133 ? -5.129 -18.656 23.922 1 47 133 LEU A O 1
ATOM 995 N N . MET B 1 1 ? 8.852 16.297 20.719 1 29.8 1 MET B N 1
ATOM 996 C CA . MET B 1 1 ? 9.008 16.438 19.281 1 29.8 1 MET B CA 1
ATOM 997 C C . MET B 1 1 ? 9.547 15.148 18.656 1 29.8 1 MET B C 1
ATOM 999 O O . MET B 1 1 ? 10.695 14.773 18.891 1 29.8 1 MET B O 1
ATOM 1003 N N . ILE B 1 2 ? 8.797 14.094 18.656 1 40.78 2 ILE B N 1
ATOM 1004 C CA . ILE B 1 2 ? 9.398 12.82 18.266 1 40.78 2 ILE B CA 1
ATOM 1005 C C . ILE B 1 2 ? 10.164 12.984 16.953 1 40.78 2 ILE B C 1
ATOM 1007 O O . ILE B 1 2 ? 9.688 13.656 16.031 1 40.78 2 ILE B O 1
ATOM 1011 N N . HIS B 1 3 ? 11.484 13.266 17.016 1 47.75 3 HIS B N 1
ATOM 1012 C CA . HIS B 1 3 ? 12.461 13.492 15.953 1 47.75 3 HIS B CA 1
ATOM 1013 C C . HIS B 1 3 ? 12.281 12.492 14.82 1 47.75 3 HIS B C 1
ATOM 1015 O O . HIS B 1 3 ? 12.336 11.281 15.031 1 47.75 3 HIS B O 1
ATOM 1021 N N . ARG B 1 4 ? 11.43 12.898 13.797 1 57.03 4 ARG B N 1
ATOM 1022 C CA . ARG B 1 4 ? 11.414 12.078 12.594 1 57.03 4 ARG B CA 1
ATOM 1023 C C . ARG B 1 4 ? 12.758 12.141 11.875 1 57.03 4 ARG B C 1
ATOM 1025 O O . ARG B 1 4 ? 13.32 13.219 11.688 1 57.03 4 ARG B O 1
ATOM 1032 N N . PRO B 1 5 ? 13.32 10.992 11.805 1 62 5 PRO B N 1
ATOM 1033 C CA . PRO B 1 5 ? 14.609 11.023 11.109 1 62 5 PRO B CA 1
ATOM 1034 C C . PRO B 1 5 ? 14.57 11.852 9.836 1 62 5 PRO B C 1
ATOM 1036 O O . PRO B 1 5 ? 13.547 11.906 9.156 1 62 5 PRO B O 1
ATOM 1039 N N . THR B 1 6 ? 15.742 12.562 9.695 1 65 6 THR B N 1
ATOM 1040 C CA . THR B 1 6 ? 15.883 13.391 8.5 1 65 6 THR B CA 1
ATOM 1041 C C . THR B 1 6 ? 15.906 12.523 7.246 1 65 6 THR B C 1
ATOM 1043 O O . THR B 1 6 ? 16.109 11.312 7.324 1 65 6 THR B O 1
ATOM 1046 N N . ALA B 1 7 ? 15.742 13.172 6.168 1 67.06 7 ALA B N 1
ATOM 1047 C CA . ALA B 1 7 ? 15.805 12.492 4.875 1 67.06 7 ALA B CA 1
ATOM 1048 C C . ALA B 1 7 ? 17.156 11.812 4.672 1 67.06 7 ALA B C 1
ATOM 1050 O O . ALA B 1 7 ? 17.234 10.711 4.125 1 67.06 7 ALA B O 1
ATOM 1051 N N . LYS B 1 8 ? 18.188 12.422 5.234 1 68.44 8 LYS B N 1
ATOM 1052 C CA . LYS B 1 8 ? 19.531 11.867 5.086 1 68.44 8 LYS B CA 1
ATOM 1053 C C . LYS B 1 8 ? 19.703 10.602 5.926 1 68.44 8 LYS B C 1
ATOM 1055 O O . LYS B 1 8 ? 20.266 9.609 5.457 1 68.44 8 LYS B O 1
ATOM 1060 N N . GLU B 1 9 ? 19.234 10.602 7.094 1 70.5 9 GLU B N 1
ATOM 1061 C CA . GLU B 1 9 ? 19.312 9.438 7.969 1 70.5 9 GLU B CA 1
ATOM 1062 C C . GLU B 1 9 ? 18.484 8.281 7.434 1 70.5 9 GLU B C 1
ATOM 1064 O O . GLU B 1 9 ? 18.906 7.121 7.469 1 70.5 9 GLU B O 1
ATOM 1069 N N . ASN B 1 10 ? 17.469 8.641 6.773 1 73.38 10 ASN B N 1
ATOM 1070 C CA . ASN B 1 10 ? 16.578 7.617 6.242 1 73.38 10 ASN B CA 1
ATOM 1071 C C . ASN B 1 10 ? 17.125 7.016 4.949 1 73.38 10 ASN B C 1
ATOM 1073 O O . ASN B 1 10 ? 16.922 5.828 4.68 1 73.38 10 ASN B O 1
ATOM 1077 N N . ALA B 1 11 ? 17.922 7.898 4.277 1 72.62 11 ALA B N 1
ATOM 1078 C CA . ALA B 1 11 ? 18.484 7.398 3.021 1 72.62 11 ALA B CA 1
ATOM 1079 C C . ALA B 1 11 ? 19.438 6.23 3.27 1 72.62 11 ALA B C 1
ATOM 1081 O O . ALA B 1 11 ? 19.375 5.219 2.57 1 72.62 11 ALA B O 1
ATOM 1082 N N . LYS B 1 12 ? 20.281 6.332 4.211 1 77.19 12 LYS B N 1
ATOM 1083 C CA . LYS B 1 12 ? 21.219 5.262 4.539 1 77.19 12 LYS B CA 1
ATOM 1084 C C . LYS B 1 12 ? 20.484 4.043 5.098 1 77.19 12 LYS B C 1
ATOM 1086 O O . LYS B 1 12 ? 20.797 2.906 4.746 1 77.19 12 LYS B O 1
ATOM 1091 N N . ARG B 1 13 ? 19.5 4.312 5.867 1 80.81 13 ARG B N 1
ATOM 1092 C CA . ARG B 1 13 ? 18.734 3.268 6.535 1 80.81 13 ARG B CA 1
ATOM 1093 C C . ARG B 1 13 ? 17.938 2.441 5.531 1 80.81 13 ARG B C 1
ATOM 1095 O O . ARG B 1 13 ? 17.844 1.219 5.664 1 80.81 13 ARG B O 1
ATOM 1102 N N . PHE B 1 14 ? 17.578 3.137 4.445 1 89.5 14 PHE B N 1
ATOM 1103 C CA . PHE B 1 14 ? 16.625 2.467 3.566 1 89.5 14 PHE B CA 1
ATOM 1104 C C . PHE B 1 14 ? 17.312 2.037 2.27 1 89.5 14 PHE B C 1
ATOM 1106 O O . PHE B 1 14 ? 16.688 1.389 1.426 1 89.5 14 PHE B O 1
ATOM 1113 N N . ALA B 1 15 ? 18.562 2.281 2.104 1 90.31 15 ALA B N 1
ATOM 1114 C CA . ALA B 1 15 ? 19.219 2.061 0.817 1 90.31 15 ALA B CA 1
ATOM 1115 C C . ALA B 1 15 ? 19.125 0.595 0.4 1 90.31 15 ALA B C 1
ATOM 1117 O O . ALA B 1 15 ? 18.766 0.289 -0.74 1 90.31 15 ALA B O 1
ATOM 1118 N N . SER B 1 16 ? 19.438 -0.307 1.25 1 92.38 16 SER B N 1
ATOM 1119 C CA . SER B 1 16 ? 19.438 -1.729 0.923 1 92.38 16 SER B CA 1
ATOM 1120 C C . SER B 1 16 ? 18.031 -2.223 0.603 1 92.38 16 SER B C 1
ATOM 1122 O O . SER B 1 16 ? 17.844 -2.986 -0.346 1 92.38 16 SER B O 1
ATOM 1124 N N . VAL B 1 17 ? 17.109 -1.731 1.383 1 96.06 17 VAL B N 1
ATOM 1125 C CA . VAL B 1 17 ? 15.75 -2.215 1.151 1 96.06 17 VAL B CA 1
ATOM 1126 C C . VAL B 1 17 ? 15.203 -1.618 -0.143 1 96.06 17 VAL B C 1
ATOM 1128 O O . VAL B 1 17 ? 14.445 -2.275 -0.867 1 96.06 17 VAL B O 1
ATOM 1131 N N . ILE B 1 18 ? 15.586 -0.459 -0.472 1 97 18 ILE B N 1
ATOM 1132 C CA . ILE B 1 18 ? 15.141 0.17 -1.71 1 97 18 ILE B CA 1
ATOM 1133 C C . ILE B 1 18 ? 15.648 -0.63 -2.908 1 97 18 ILE B C 1
ATOM 1135 O O . ILE B 1 18 ? 14.914 -0.854 -3.871 1 97 18 ILE B O 1
ATOM 1139 N N . GLN B 1 19 ? 16.844 -1.101 -2.838 1 97.44 19 GLN B N 1
ATOM 1140 C CA . GLN B 1 19 ? 17.391 -1.918 -3.914 1 97.44 19 GLN B CA 1
ATOM 1141 C C . GLN B 1 19 ? 16.656 -3.25 -4.023 1 97.44 19 GLN B C 1
ATOM 1143 O O . GLN B 1 19 ? 16.391 -3.723 -5.129 1 97.44 19 GLN B O 1
ATOM 1148 N N . ALA B 1 20 ? 16.359 -3.834 -2.906 1 98.38 20 ALA B N 1
ATOM 1149 C CA . ALA B 1 20 ? 15.625 -5.098 -2.895 1 98.38 20 ALA B CA 1
ATOM 1150 C C . ALA B 1 20 ? 14.219 -4.922 -3.453 1 98.38 20 ALA B C 1
ATOM 1152 O O . ALA B 1 20 ? 13.727 -5.773 -4.195 1 98.38 20 ALA B O 1
ATOM 1153 N N . LEU B 1 21 ? 13.633 -3.793 -3.078 1 98.62 21 LEU B N 1
ATOM 1154 C CA . LEU B 1 21 ? 12.312 -3.469 -3.607 1 98.62 21 LEU B CA 1
ATOM 1155 C C . LEU B 1 21 ? 12.344 -3.34 -5.125 1 98.62 21 LEU B C 1
ATOM 1157 O O . LEU B 1 21 ? 11.477 -3.871 -5.82 1 98.62 21 LEU B O 1
ATOM 1161 N N . HIS B 1 22 ? 13.305 -2.695 -5.625 1 98.5 22 HIS B N 1
ATOM 1162 C CA . HIS B 1 22 ? 13.422 -2.494 -7.062 1 98.5 22 HIS B CA 1
ATOM 1163 C C . HIS B 1 22 ? 13.641 -3.818 -7.789 1 98.5 22 HIS B C 1
ATOM 1165 O O . HIS B 1 22 ? 13.016 -4.07 -8.82 1 98.5 22 HIS B O 1
ATOM 1171 N N . ALA B 1 23 ? 14.508 -4.613 -7.281 1 98.81 23 ALA B N 1
ATOM 1172 C CA . ALA B 1 23 ? 14.773 -5.918 -7.879 1 98.81 23 ALA B CA 1
ATOM 1173 C C . ALA B 1 23 ? 13.516 -6.789 -7.879 1 98.81 23 ALA B C 1
ATOM 1175 O O . ALA B 1 23 ? 13.211 -7.453 -8.875 1 98.81 23 ALA B O 1
ATOM 1176 N N . CYS B 1 24 ? 12.82 -6.777 -6.805 1 98.88 24 CYS B N 1
ATOM 1177 C CA . CYS B 1 24 ? 11.602 -7.57 -6.668 1 98.88 24 CYS B CA 1
ATOM 1178 C C . CYS B 1 24 ? 10.516 -7.07 -7.617 1 98.88 24 CYS B C 1
ATOM 1180 O O . CYS B 1 24 ? 9.836 -7.867 -8.266 1 98.88 24 CYS B O 1
ATOM 1182 N N . GLU B 1 25 ? 10.398 -5.766 -7.676 1 98.88 25 GLU B N 1
ATOM 1183 C CA . GLU B 1 25 ? 9.461 -5.145 -8.609 1 98.88 25 GLU B CA 1
ATOM 1184 C C . GLU B 1 25 ? 9.703 -5.629 -10.039 1 98.88 25 GLU B C 1
ATOM 1186 O O . GLU B 1 25 ? 8.773 -6.055 -10.719 1 98.88 25 GLU B O 1
ATOM 1191 N N . THR B 1 26 ? 10.898 -5.617 -10.445 1 98.88 26 THR B N 1
ATOM 1192 C CA . THR B 1 26 ? 11.281 -5.965 -11.812 1 98.88 26 THR B CA 1
ATOM 1193 C C . THR B 1 26 ? 11.062 -7.453 -12.07 1 98.88 26 THR B C 1
ATOM 1195 O O . THR B 1 26 ? 10.508 -7.836 -13.094 1 98.88 26 THR B O 1
ATOM 1198 N N . ALA B 1 27 ? 11.469 -8.25 -11.125 1 98.88 27 ALA B N 1
ATOM 1199 C CA . ALA B 1 27 ? 11.32 -9.695 -11.273 1 98.88 27 ALA B CA 1
ATOM 1200 C C . ALA B 1 27 ? 9.852 -10.094 -11.344 1 98.88 27 ALA B C 1
ATOM 1202 O O . ALA B 1 27 ? 9.461 -10.922 -12.172 1 98.88 27 ALA B O 1
ATOM 1203 N N . CYS B 1 28 ? 9.047 -9.484 -10.523 1 98.81 28 CYS B N 1
ATOM 1204 C CA . CYS B 1 28 ? 7.625 -9.797 -10.5 1 98.81 28 CYS B CA 1
ATOM 1205 C C . CYS B 1 28 ? 6.941 -9.328 -11.773 1 98.81 28 CYS B C 1
ATOM 1207 O O . CYS B 1 28 ? 6.078 -10.023 -12.312 1 98.81 28 CYS B O 1
ATOM 1209 N N . ALA B 1 29 ? 7.312 -8.133 -12.227 1 98.56 29 ALA B N 1
ATOM 1210 C CA . ALA B 1 29 ? 6.715 -7.633 -13.461 1 98.56 29 ALA B CA 1
ATOM 1211 C C . ALA B 1 29 ? 7.055 -8.547 -14.641 1 98.56 29 ALA B C 1
ATOM 1213 O O . ALA B 1 29 ? 6.191 -8.859 -15.461 1 98.56 29 ALA B O 1
ATOM 1214 N N . TYR B 1 30 ? 8.25 -9.008 -14.664 1 97.94 30 TYR B N 1
ATOM 1215 C CA . TYR B 1 30 ? 8.68 -9.914 -15.727 1 97.94 30 TYR B CA 1
ATOM 1216 C C . TYR B 1 30 ? 7.957 -11.258 -15.617 1 97.94 30 TYR B C 1
ATOM 1218 O O . TYR B 1 30 ? 7.461 -11.781 -16.609 1 97.94 30 TYR B O 1
ATOM 1226 N N . CYS B 1 31 ? 7.883 -11.797 -14.438 1 97.12 31 CYS B N 1
ATOM 1227 C CA . CYS B 1 31 ? 7.23 -13.078 -14.195 1 97.12 31 CYS B CA 1
ATOM 1228 C C . CYS B 1 31 ? 5.762 -13.023 -14.594 1 97.12 31 CYS B C 1
ATOM 1230 O O . CYS B 1 31 ? 5.262 -13.93 -15.266 1 97.12 31 CYS B O 1
ATOM 1232 N N . ALA B 1 32 ? 5.121 -11.945 -14.203 1 96.75 32 ALA B N 1
ATOM 1233 C CA . ALA B 1 32 ? 3.717 -11.781 -14.57 1 96.75 32 ALA B CA 1
ATOM 1234 C C . ALA B 1 32 ? 3.545 -11.742 -16.094 1 96.75 32 ALA B C 1
ATOM 1236 O O . ALA B 1 32 ? 2.629 -12.367 -16.625 1 96.75 32 ALA B O 1
ATOM 1237 N N . THR B 1 33 ? 4.398 -11.023 -16.703 1 96 33 THR B N 1
ATOM 1238 C CA . THR B 1 33 ? 4.324 -10.883 -18.156 1 96 33 THR B CA 1
ATOM 1239 C C . THR B 1 33 ? 4.531 -12.227 -18.844 1 96 33 THR B C 1
ATOM 1241 O O . THR B 1 33 ? 3.756 -12.609 -19.719 1 96 33 THR B O 1
ATOM 1244 N N . GLU B 1 34 ? 5.531 -12.969 -18.438 1 94.75 34 GLU B N 1
ATOM 1245 C CA . GLU B 1 34 ? 5.863 -14.242 -19.062 1 94.75 34 GLU B CA 1
ATOM 1246 C C . GLU B 1 34 ? 4.789 -15.289 -18.781 1 94.75 34 GLU B C 1
ATOM 1248 O O . GLU B 1 34 ? 4.434 -16.062 -19.672 1 94.75 34 GLU B O 1
ATOM 1253 N N . CYS B 1 35 ? 4.297 -15.312 -17.562 1 93.69 35 CYS B N 1
ATOM 1254 C CA . CYS B 1 35 ? 3.242 -16.266 -17.219 1 93.69 35 CYS B CA 1
ATOM 1255 C C . CYS B 1 35 ? 1.95 -15.93 -17.969 1 93.69 35 CYS B C 1
ATOM 1257 O O . CYS B 1 35 ? 1.138 -16.812 -18.234 1 93.69 35 CYS B O 1
ATOM 1259 N N . GLY B 1 36 ? 1.754 -14.688 -18.297 1 92.06 36 GLY B N 1
ATOM 1260 C CA . GLY B 1 36 ? 0.549 -14.273 -19 1 92.06 36 GLY B CA 1
ATOM 1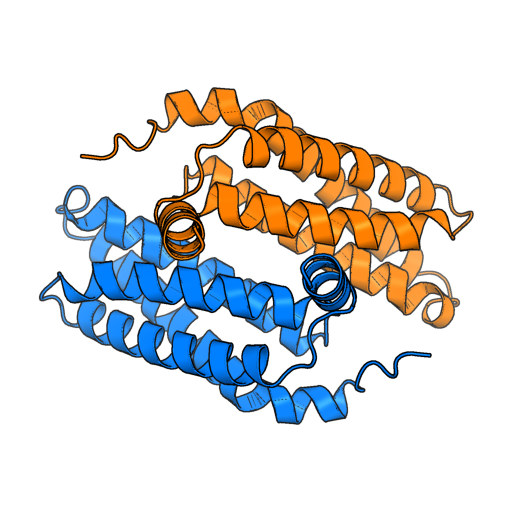261 C C . GLY B 1 36 ? 0.563 -14.633 -20.469 1 92.06 36 GLY B C 1
ATOM 1262 O O . GLY B 1 36 ? -0.487 -14.672 -21.109 1 92.06 36 GLY B O 1
ATOM 1263 N N . LYS B 1 37 ? 1.646 -14.742 -21.109 1 86.88 37 LYS B N 1
ATOM 1264 C CA . LYS B 1 37 ? 1.765 -15.047 -22.531 1 86.88 37 LYS B CA 1
ATOM 1265 C C . LYS B 1 37 ? 1.345 -16.484 -22.828 1 86.88 37 LYS B C 1
ATOM 1267 O O . LYS B 1 37 ? 0.819 -16.766 -23.906 1 86.88 37 LYS B O 1
ATOM 1272 N N . ASN B 1 38 ? 1.767 -17.5 -21.969 1 64.38 38 ASN B N 1
ATOM 1273 C CA . ASN B 1 38 ? 1.632 -18.891 -22.406 1 64.38 38 ASN B CA 1
ATOM 1274 C C . ASN B 1 38 ? 0.244 -19.438 -22.094 1 64.38 38 ASN B C 1
ATOM 1276 O O . ASN B 1 38 ? -0.475 -18.891 -21.266 1 64.38 38 ASN B O 1
ATOM 1280 N N . GLY B 1 39 ? -0.625 -19.781 -23.203 1 58.41 39 GLY B N 1
ATOM 1281 C CA . GLY B 1 39 ? -1.886 -20.5 -23.266 1 58.41 39 GLY B CA 1
ATOM 1282 C C . GLY B 1 39 ? -2.297 -21.094 -21.922 1 58.41 39 GLY B C 1
ATOM 1283 O O . GLY B 1 39 ? -3.369 -21.688 -21.812 1 58.41 39 GLY B O 1
ATOM 1284 N N . HIS B 1 40 ? -1.346 -21.125 -20.969 1 60.75 40 HIS B N 1
ATOM 1285 C CA . HIS B 1 40 ? -1.681 -21.719 -19.672 1 60.75 40 HIS B CA 1
ATOM 1286 C C . HIS B 1 40 ? -2.051 -20.641 -18.656 1 60.75 40 HIS B C 1
ATOM 1288 O O . HIS B 1 40 ? -1.913 -20.859 -17.453 1 60.75 40 HIS B O 1
ATOM 1294 N N . ALA B 1 41 ? -2.557 -19.531 -19.312 1 62.78 41 ALA B N 1
ATOM 1295 C CA . ALA B 1 41 ? -2.857 -18.375 -18.5 1 62.78 41 ALA B CA 1
ATOM 1296 C C . ALA B 1 41 ? -3.799 -18.734 -17.344 1 62.78 41 ALA B C 1
ATOM 1298 O O . ALA B 1 41 ? -3.627 -18.25 -16.219 1 62.78 41 ALA B O 1
ATOM 1299 N N . GLU B 1 42 ? -4.555 -19.719 -17.75 1 70.94 42 GLU B N 1
ATOM 1300 C CA . GLU B 1 42 ? -5.516 -20.078 -16.703 1 70.94 42 GLU B CA 1
ATOM 1301 C C . GLU B 1 42 ? -4.832 -20.766 -15.523 1 70.94 42 GLU B C 1
ATOM 1303 O O . GLU B 1 42 ? -5.16 -20.484 -14.367 1 70.94 42 GLU B O 1
ATOM 1308 N N . ALA B 1 43 ? -3.779 -21.562 -15.945 1 80.94 43 ALA B N 1
ATOM 1309 C CA . ALA B 1 43 ? -3.105 -22.328 -14.906 1 80.94 43 ALA B CA 1
ATOM 1310 C C . ALA B 1 43 ? -2.17 -21.438 -14.086 1 80.94 43 ALA B C 1
ATOM 1312 O O . ALA B 1 43 ? -1.883 -21.734 -12.922 1 80.94 43 ALA B O 1
ATOM 1313 N N . MET B 1 44 ? -1.856 -20.25 -14.773 1 91.19 44 MET B N 1
ATOM 1314 C CA . MET B 1 44 ? -0.882 -19.391 -14.109 1 91.19 44 MET B CA 1
ATOM 1315 C C . MET B 1 44 ? -1.538 -18.109 -13.617 1 91.19 44 MET B C 1
ATOM 1317 O O . MET B 1 44 ? -0.849 -17.141 -13.273 1 91.19 44 MET B O 1
ATOM 1321 N N . GLY B 1 45 ? -2.818 -18.078 -13.656 1 92.31 45 GLY B N 1
ATOM 1322 C CA . GLY B 1 45 ? -3.578 -16.891 -13.297 1 92.31 45 GLY B CA 1
ATOM 1323 C C . GLY B 1 45 ? -3.232 -16.359 -11.93 1 92.31 45 GLY B C 1
ATOM 1324 O O . GLY B 1 45 ? -3.092 -15.141 -11.75 1 92.31 45 GLY B O 1
ATOM 1325 N N . ARG B 1 46 ? -3.076 -17.203 -10.984 1 93.44 46 ARG B N 1
ATOM 1326 C CA . ARG B 1 46 ? -2.748 -16.75 -9.633 1 93.44 46 ARG B CA 1
ATOM 1327 C C . ARG B 1 46 ? -1.335 -16.188 -9.57 1 93.44 46 ARG B C 1
ATOM 1329 O O . ARG B 1 46 ? -1.092 -15.18 -8.898 1 93.44 46 ARG B O 1
ATOM 1336 N N . CYS B 1 47 ? -0.462 -16.844 -10.336 1 95.94 47 CYS B N 1
ATOM 1337 C CA . CYS B 1 47 ? 0.901 -16.328 -10.383 1 95.94 47 CYS B CA 1
ATOM 1338 C C . CYS B 1 47 ? 0.934 -14.938 -10.992 1 95.94 47 CYS B C 1
ATOM 1340 O O . CYS B 1 47 ? 1.595 -14.039 -10.469 1 95.94 47 CYS B O 1
ATOM 1342 N N . VAL B 1 48 ? 0.214 -14.75 -12.086 1 96.19 48 VAL B N 1
ATOM 1343 C CA . VAL B 1 48 ? 0.134 -13.453 -12.742 1 96.19 48 VAL B CA 1
ATOM 1344 C C . VAL B 1 48 ? -0.427 -12.414 -11.766 1 96.19 48 VAL B C 1
ATOM 1346 O O . VAL B 1 48 ? 0.116 -11.32 -11.641 1 96.19 48 VAL B O 1
ATOM 1349 N N . SER B 1 49 ? -1.439 -12.758 -11.062 1 95.75 49 SER B N 1
ATOM 1350 C CA . SER B 1 49 ? -2.104 -11.836 -10.148 1 95.75 49 SER B CA 1
ATOM 1351 C C . SER B 1 49 ? -1.188 -11.445 -8.992 1 95.75 49 SER B C 1
ATOM 1353 O O . SER B 1 49 ? -1.007 -10.258 -8.703 1 95.75 49 SER B O 1
ATOM 1355 N N . LEU B 1 50 ? -0.575 -12.414 -8.344 1 97.38 50 LEU B N 1
ATOM 1356 C CA . LEU B 1 50 ? 0.277 -12.156 -7.191 1 97.38 50 LEU B CA 1
ATOM 1357 C C . LEU B 1 50 ? 1.515 -11.359 -7.594 1 97.38 50 LEU B C 1
ATOM 1359 O O . LEU B 1 50 ? 1.911 -10.422 -6.895 1 97.38 50 LEU B O 1
ATOM 1363 N N . CYS B 1 51 ? 2.084 -11.688 -8.719 1 98.5 51 CYS B N 1
ATOM 1364 C CA . CYS B 1 51 ? 3.266 -10.977 -9.195 1 98.5 51 CYS B CA 1
ATOM 1365 C C . CYS B 1 51 ? 2.922 -9.531 -9.547 1 98.5 51 CYS B C 1
ATOM 1367 O O . CYS B 1 51 ? 3.701 -8.617 -9.273 1 98.5 51 CYS B O 1
ATOM 1369 N N . THR B 1 52 ? 1.768 -9.344 -10.18 1 98.25 52 THR B N 1
ATOM 1370 C CA . THR B 1 52 ? 1.325 -7.992 -10.5 1 98.25 52 THR B CA 1
ATOM 1371 C C . THR B 1 52 ? 1.148 -7.168 -9.227 1 98.25 52 THR B C 1
ATOM 1373 O O . THR B 1 52 ? 1.632 -6.035 -9.141 1 98.25 52 THR B O 1
ATOM 1376 N N . ASP B 1 53 ? 0.471 -7.746 -8.242 1 98.44 53 ASP B N 1
ATOM 1377 C CA . ASP B 1 53 ? 0.244 -7.062 -6.973 1 98.44 53 ASP B CA 1
ATOM 1378 C C . ASP B 1 53 ? 1.565 -6.746 -6.277 1 98.44 53 ASP B C 1
ATOM 1380 O O . ASP B 1 53 ? 1.767 -5.633 -5.785 1 98.44 53 ASP B O 1
ATOM 1384 N N . CYS B 1 54 ? 2.451 -7.652 -6.285 1 98.88 54 CYS B N 1
ATOM 1385 C CA . CYS B 1 54 ? 3.734 -7.492 -5.613 1 98.88 54 CYS B CA 1
A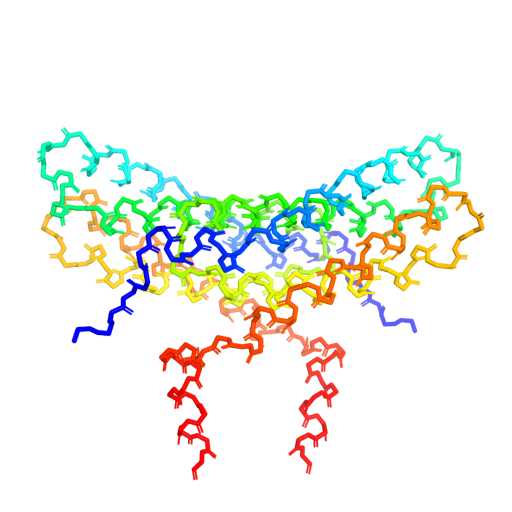TOM 1386 C C . CYS B 1 54 ? 4.566 -6.406 -6.281 1 98.88 54 CYS B C 1
ATOM 1388 O O . CYS B 1 54 ? 5.172 -5.574 -5.602 1 98.88 54 CYS B O 1
ATOM 1390 N N . ALA B 1 55 ? 4.566 -6.449 -7.605 1 98.94 55 ALA B N 1
ATOM 1391 C CA . ALA B 1 55 ? 5.305 -5.414 -8.328 1 98.94 55 ALA B CA 1
ATOM 1392 C C . ALA B 1 55 ? 4.773 -4.023 -7.992 1 98.94 55 ALA B C 1
ATOM 1394 O O . ALA B 1 55 ? 5.551 -3.109 -7.711 1 98.94 55 ALA B O 1
ATOM 1395 N N . ARG B 1 56 ? 3.494 -3.869 -7.988 1 98.75 56 ARG B N 1
ATOM 1396 C CA . ARG B 1 56 ? 2.875 -2.57 -7.738 1 98.75 56 ARG B CA 1
ATOM 1397 C C . ARG B 1 56 ? 3.107 -2.119 -6.301 1 98.75 56 ARG B C 1
ATOM 1399 O O . ARG B 1 56 ? 3.357 -0.938 -6.047 1 98.75 56 ARG B O 1
ATOM 1406 N N . PHE B 1 57 ? 3.041 -3.035 -5.379 1 98.88 57 PHE B N 1
ATOM 1407 C CA . PHE B 1 57 ? 3.24 -2.664 -3.982 1 98.88 57 PHE B CA 1
ATOM 1408 C C . PHE B 1 57 ? 4.691 -2.279 -3.725 1 98.88 57 PHE B C 1
ATOM 1410 O O . PHE B 1 57 ? 4.969 -1.314 -3.01 1 98.88 57 PHE B O 1
ATOM 1417 N N . CYS B 1 58 ? 5.617 -3.031 -4.316 1 98.88 58 CYS B N 1
ATOM 1418 C CA . CYS B 1 58 ? 7.035 -2.711 -4.18 1 98.88 58 CYS B CA 1
ATOM 1419 C C . CYS B 1 58 ? 7.332 -1.319 -4.727 1 98.88 58 CYS B C 1
ATOM 1421 O O . CYS B 1 58 ? 8.102 -0.564 -4.133 1 98.88 58 CYS B O 1
ATOM 1423 N N . ALA B 1 59 ? 6.715 -1.024 -5.84 1 98.75 59 ALA B N 1
ATOM 1424 C CA . ALA B 1 59 ? 6.918 0.298 -6.426 1 98.75 59 ALA B CA 1
ATOM 1425 C C . ALA B 1 59 ? 6.414 1.396 -5.496 1 98.75 59 ALA B C 1
ATOM 1427 O O . ALA B 1 59 ? 7.078 2.42 -5.316 1 98.75 59 ALA B O 1
ATOM 1428 N N . LEU B 1 60 ? 5.266 1.182 -4.902 1 98.5 60 LEU B N 1
ATOM 1429 C CA . LEU B 1 60 ? 4.719 2.164 -3.975 1 98.5 60 LEU B CA 1
ATOM 1430 C C . LEU B 1 60 ? 5.605 2.301 -2.742 1 98.5 60 LEU B C 1
ATOM 1432 O O . LEU B 1 60 ? 5.898 3.416 -2.303 1 98.5 60 LEU B O 1
ATOM 1436 N N . ALA B 1 61 ? 6.031 1.157 -2.182 1 98 61 ALA B N 1
ATOM 1437 C CA . ALA B 1 61 ? 6.887 1.175 -0.999 1 98 61 ALA B CA 1
ATOM 1438 C C . ALA B 1 61 ? 8.188 1.916 -1.277 1 98 61 ALA B C 1
ATOM 1440 O O . ALA B 1 61 ? 8.633 2.73 -0.464 1 98 61 ALA B O 1
ATOM 1441 N N . ARG B 1 62 ? 8.727 1.65 -2.418 1 97.19 62 ARG B N 1
ATOM 1442 C CA . ARG B 1 62 ? 9.953 2.336 -2.803 1 97.19 62 ARG B CA 1
ATOM 1443 C C . ARG B 1 62 ? 9.742 3.846 -2.861 1 97.19 62 ARG B C 1
ATOM 1445 O O . ARG B 1 62 ? 10.547 4.609 -2.324 1 97.19 62 ARG B O 1
ATOM 1452 N N . ASP B 1 63 ? 8.695 4.238 -3.488 1 96.62 63 ASP B N 1
ATOM 1453 C CA . ASP B 1 63 ? 8.367 5.656 -3.615 1 96.62 63 ASP B CA 1
ATOM 1454 C C . ASP B 1 63 ? 8.227 6.312 -2.242 1 96.62 63 ASP B C 1
ATOM 1456 O O . ASP B 1 63 ? 8.766 7.395 -2.008 1 96.62 63 ASP B O 1
ATOM 1460 N N . PHE B 1 64 ? 7.492 5.695 -1.295 1 96.44 64 PHE B N 1
ATOM 1461 C CA . PHE B 1 64 ? 7.309 6.223 0.052 1 96.44 64 PHE B CA 1
ATOM 1462 C C . PHE B 1 64 ? 8.648 6.371 0.763 1 96.44 64 PHE B C 1
ATOM 1464 O O . PHE B 1 64 ? 8.898 7.387 1.412 1 96.44 64 PHE B O 1
ATOM 1471 N N . LEU B 1 65 ? 9.508 5.398 0.632 1 94.69 65 LEU B N 1
ATOM 1472 C CA . LEU B 1 65 ? 10.812 5.426 1.285 1 94.69 65 LEU B CA 1
ATOM 1473 C C . LEU B 1 65 ? 11.68 6.539 0.713 1 94.69 65 LEU B C 1
ATOM 1475 O O . LEU B 1 65 ? 12.336 7.27 1.461 1 94.69 65 LEU B O 1
ATOM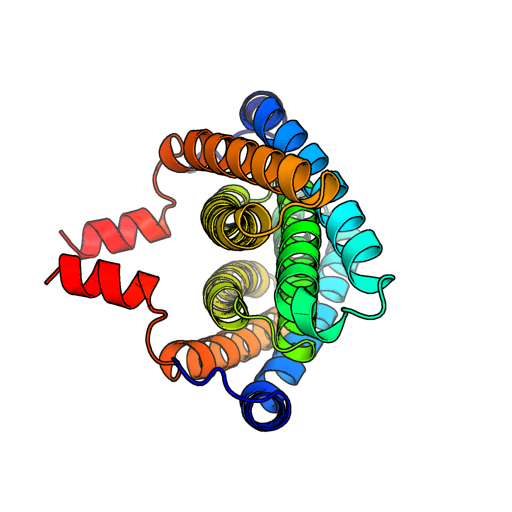 1479 N N . GLU B 1 66 ? 11.672 6.645 -0.575 1 93.31 66 GLU B N 1
ATOM 1480 C CA . GLU B 1 66 ? 12.5 7.645 -1.244 1 93.31 66 GLU B CA 1
ATOM 1481 C C . GLU B 1 66 ? 12.062 9.062 -0.868 1 93.31 66 GLU B C 1
ATOM 1483 O O . GLU B 1 66 ? 12.883 9.984 -0.854 1 93.31 66 GLU B O 1
ATOM 1488 N N . ARG B 1 67 ? 10.797 9.25 -0.451 1 91.31 67 ARG B N 1
ATOM 1489 C CA . ARG B 1 67 ? 10.273 10.562 -0.076 1 91.31 67 ARG B CA 1
ATOM 1490 C C . ARG B 1 67 ? 10.289 10.742 1.438 1 91.31 67 ARG B C 1
ATOM 1492 O O . ARG B 1 67 ? 9.789 11.75 1.953 1 91.31 67 ARG B O 1
ATOM 1499 N N . ASN B 1 68 ? 10.789 9.695 2.137 1 91 68 ASN B N 1
ATOM 1500 C CA . ASN B 1 68 ? 10.859 9.727 3.594 1 91 68 ASN B CA 1
ATOM 1501 C C . ASN B 1 68 ? 9.469 9.875 4.215 1 91 68 ASN B C 1
ATOM 1503 O O . ASN B 1 68 ? 9.273 10.68 5.125 1 91 68 ASN B O 1
ATOM 1507 N N . SER B 1 69 ? 8.586 9.125 3.631 1 94 69 SER B N 1
ATOM 1508 C CA . SER B 1 69 ? 7.219 9.125 4.137 1 94 69 SER B CA 1
ATOM 1509 C C . SER B 1 69 ? 7.16 8.641 5.582 1 94 69 SER B C 1
ATOM 1511 O O . SER B 1 69 ? 7.906 7.738 5.969 1 94 69 SER B O 1
ATOM 1513 N N . GLU B 1 70 ? 6.156 9.148 6.371 1 92.12 70 GLU B N 1
ATOM 1514 C CA . GLU B 1 70 ? 5.895 8.703 7.738 1 92.12 70 GLU B CA 1
ATOM 1515 C C . GLU B 1 70 ? 5.348 7.281 7.758 1 92.12 70 GLU B C 1
ATOM 1517 O O . GLU B 1 70 ? 5.344 6.629 8.805 1 92.12 70 GLU B O 1
ATOM 1522 N N . PHE B 1 71 ? 4.918 6.789 6.605 1 94.31 71 PHE B N 1
ATOM 1523 C CA . PHE B 1 71 ? 4.25 5.492 6.539 1 94.31 71 PHE B CA 1
ATOM 1524 C C . PHE B 1 71 ? 5.195 4.426 5.992 1 94.31 71 PHE B C 1
ATOM 1526 O O . PHE B 1 71 ? 4.773 3.303 5.711 1 94.31 71 PHE B O 1
ATOM 1533 N N . ALA B 1 72 ? 6.449 4.742 5.781 1 90.56 72 ALA B N 1
ATOM 1534 C CA . ALA B 1 72 ? 7.414 3.824 5.18 1 90.56 72 ALA B CA 1
ATOM 1535 C C . ALA B 1 72 ? 7.418 2.482 5.906 1 90.56 72 ALA B C 1
ATOM 1537 O O . ALA B 1 72 ? 7.348 1.426 5.273 1 90.56 72 ALA B O 1
ATOM 1538 N N . GLU B 1 73 ? 7.418 2.496 7.16 1 87.69 73 GLU B N 1
ATOM 1539 C CA . GLU B 1 73 ? 7.508 1.257 7.926 1 87.69 73 GLU B CA 1
ATOM 1540 C C . GLU B 1 73 ? 6.211 0.461 7.84 1 87.69 73 GLU B C 1
ATOM 1542 O O . GLU B 1 73 ? 6.23 -0.771 7.789 1 87.69 73 GLU B O 1
ATOM 1547 N N . LEU B 1 74 ? 5.102 1.144 7.883 1 91.75 74 LEU B N 1
ATOM 1548 C CA . LEU B 1 74 ? 3.805 0.504 7.703 1 91.75 74 LEU B CA 1
ATOM 1549 C C . LEU B 1 74 ? 3.771 -0.308 6.41 1 91.75 74 LEU B C 1
ATOM 1551 O O . LEU B 1 74 ? 3.322 -1.456 6.406 1 91.75 74 LEU B O 1
ATOM 1555 N N . LEU B 1 75 ? 4.352 0.254 5.363 1 96.62 75 LEU B N 1
ATOM 1556 C CA . LEU B 1 75 ? 4.312 -0.39 4.055 1 96.62 75 LEU B CA 1
ATOM 1557 C C . LEU B 1 75 ? 5.273 -1.573 4.004 1 96.62 75 LEU B C 1
ATOM 1559 O O . LEU B 1 75 ? 5.008 -2.564 3.322 1 96.62 75 LEU B O 1
ATOM 1563 N N . LEU B 1 76 ? 6.387 -1.492 4.762 1 96.44 76 LEU B N 1
ATOM 1564 C CA . LEU B 1 76 ? 7.391 -2.549 4.688 1 96.44 76 LEU B CA 1
ATOM 1565 C C . LEU B 1 76 ? 6.863 -3.844 5.297 1 96.44 76 LEU B C 1
ATOM 1567 O O . LEU B 1 76 ? 7.191 -4.934 4.828 1 96.44 76 LEU B O 1
ATOM 1571 N N . GLU B 1 77 ? 6.051 -3.775 6.277 1 94.56 77 GLU B N 1
ATOM 1572 C CA . GLU B 1 77 ? 5.434 -4.961 6.867 1 94.56 77 GLU B CA 1
ATOM 1573 C C . GLU B 1 77 ? 4.48 -5.633 5.883 1 94.56 77 GLU B C 1
ATOM 1575 O O . GLU B 1 77 ? 4.52 -6.855 5.707 1 94.56 77 GLU B O 1
ATOM 1580 N N . ASP B 1 78 ? 3.689 -4.859 5.305 1 95.75 78 ASP B N 1
ATOM 1581 C CA . ASP B 1 78 ? 2.768 -5.391 4.305 1 95.75 78 ASP B CA 1
ATOM 1582 C C . ASP B 1 78 ? 3.523 -5.941 3.098 1 95.75 78 ASP B C 1
ATOM 1584 O O . ASP B 1 78 ? 3.123 -6.953 2.516 1 95.75 78 ASP B O 1
ATOM 1588 N N . CYS B 1 79 ? 4.566 -5.25 2.754 1 97.75 79 CYS B N 1
ATOM 1589 C CA . CYS B 1 79 ? 5.375 -5.695 1.625 1 97.75 79 CYS B CA 1
ATOM 1590 C C . CYS B 1 79 ? 5.957 -7.082 1.884 1 97.75 79 CYS B C 1
ATOM 1592 O O . CYS B 1 79 ? 5.973 -7.93 0.99 1 97.75 79 CYS B O 1
ATOM 1594 N N . ALA B 1 80 ? 6.375 -7.289 3.105 1 97.75 80 ALA B N 1
ATOM 1595 C CA . ALA B 1 80 ? 6.918 -8.594 3.471 1 97.75 80 ALA B CA 1
ATOM 1596 C C . ALA B 1 80 ? 5.863 -9.688 3.311 1 97.75 80 ALA B C 1
ATOM 1598 O O . ALA B 1 80 ? 6.156 -10.766 2.793 1 97.75 80 ALA B O 1
ATOM 1599 N N . GLU B 1 81 ? 4.688 -9.391 3.705 1 96.81 81 GLU B N 1
ATOM 1600 C CA . GLU B 1 81 ? 3.602 -10.359 3.586 1 96.81 81 GLU B CA 1
ATOM 1601 C C . GLU B 1 81 ? 3.283 -10.656 2.123 1 96.81 81 GLU B C 1
ATOM 1603 O O . GLU B 1 81 ? 3.111 -11.812 1.741 1 96.81 81 GLU B O 1
ATOM 1608 N N . ILE B 1 82 ? 3.197 -9.664 1.309 1 98.31 82 ILE B N 1
ATOM 1609 C CA . ILE B 1 82 ? 2.895 -9.82 -0.111 1 98.31 82 ILE B CA 1
ATOM 1610 C C . ILE B 1 82 ? 4.012 -10.602 -0.797 1 98.31 82 ILE B C 1
ATOM 1612 O O . ILE B 1 82 ? 3.746 -11.508 -1.592 1 98.31 82 ILE B O 1
ATOM 1616 N N . CYS B 1 83 ? 5.262 -10.289 -0.436 1 98.75 83 CYS B N 1
ATOM 1617 C CA . CYS B 1 83 ? 6.41 -11.008 -0.981 1 98.75 83 CYS B CA 1
ATOM 1618 C C . CYS B 1 83 ? 6.359 -12.484 -0.595 1 98.75 83 CYS B C 1
ATOM 1620 O O . CYS B 1 83 ? 6.68 -13.352 -1.407 1 98.75 83 CYS B O 1
ATOM 1622 N N . GLN B 1 84 ? 5.984 -12.719 0.621 1 98.5 84 GLN B N 1
ATOM 1623 C CA . GLN B 1 84 ? 5.91 -14.102 1.1 1 98.5 84 GLN B CA 1
ATOM 1624 C C . GLN B 1 84 ? 4.91 -14.914 0.283 1 98.5 84 GLN B C 1
ATOM 1626 O O . GLN B 1 84 ? 5.223 -16.016 -0.175 1 98.5 84 GLN B O 1
ATOM 1631 N N . GLN B 1 85 ? 3.746 -14.367 0.083 1 97.94 85 GLN B N 1
ATOM 1632 C CA . GLN B 1 85 ? 2.715 -15.086 -0.66 1 97.94 85 GLN B CA 1
ATOM 1633 C C . GLN B 1 85 ? 3.115 -15.266 -2.121 1 97.94 85 GLN B C 1
ATOM 1635 O O . GLN B 1 85 ? 2.871 -16.328 -2.713 1 97.94 85 GLN B O 1
ATOM 1640 N N . THR B 1 86 ? 3.719 -14.289 -2.676 1 98.62 86 THR B N 1
ATOM 1641 C CA . THR B 1 86 ? 4.152 -14.352 -4.07 1 98.62 86 THR B CA 1
ATOM 1642 C C . THR B 1 86 ? 5.262 -15.383 -4.246 1 98.62 86 THR B C 1
ATOM 1644 O O . THR B 1 86 ? 5.242 -16.172 -5.191 1 98.62 86 THR B O 1
ATOM 1647 N N . MET B 1 87 ? 6.148 -15.352 -3.297 1 98.75 87 MET B N 1
ATOM 1648 C CA . MET B 1 87 ? 7.234 -16.328 -3.305 1 98.75 87 MET B CA 1
ATOM 1649 C C . MET B 1 87 ? 6.684 -17.75 -3.285 1 98.75 87 MET B C 1
ATOM 1651 O O . MET B 1 87 ? 7.117 -18.609 -4.062 1 98.75 87 MET B O 1
ATOM 1655 N N . GLU B 1 88 ? 5.75 -18.016 -2.43 1 97.94 88 GLU B N 1
ATOM 1656 C CA . GLU B 1 88 ? 5.168 -19.344 -2.246 1 97.94 88 GLU B CA 1
ATOM 1657 C C . GLU B 1 88 ? 4.469 -19.812 -3.518 1 97.94 88 GLU B C 1
ATOM 1659 O O . GLU B 1 88 ? 4.5 -21 -3.84 1 97.94 88 GLU B O 1
ATOM 1664 N N . GLU B 1 89 ? 3.865 -18.906 -4.207 1 97.25 89 GLU B N 1
ATOM 1665 C CA . GLU B 1 89 ? 3.223 -19.25 -5.473 1 97.25 89 GLU B CA 1
ATOM 1666 C C . GLU B 1 89 ? 4.258 -19.531 -6.559 1 97.25 89 GLU B C 1
ATOM 1668 O O . GLU B 1 89 ? 4.172 -20.531 -7.27 1 97.25 89 GLU B O 1
ATOM 1673 N N . CYS B 1 90 ? 5.23 -18.703 -6.68 1 97.69 90 CYS B N 1
ATOM 1674 C CA . CYS B 1 90 ? 6.211 -18.781 -7.758 1 97.69 90 CYS B CA 1
ATOM 1675 C C . CYS B 1 90 ? 7.074 -20.031 -7.629 1 97.69 90 CYS B C 1
ATOM 1677 O O . CYS B 1 90 ? 7.461 -20.625 -8.633 1 97.69 90 CYS B O 1
ATOM 1679 N N . VAL B 1 91 ? 7.355 -20.406 -6.414 1 97.31 91 VAL B N 1
ATOM 1680 C CA . VAL B 1 91 ? 8.25 -21.547 -6.203 1 97.31 91 VAL B CA 1
ATOM 1681 C C . VAL B 1 91 ? 7.578 -22.828 -6.676 1 97.31 91 VAL B C 1
ATOM 1683 O O . VAL B 1 91 ? 8.25 -23.828 -6.941 1 97.31 91 VAL B O 1
ATOM 1686 N N . HIS B 1 92 ? 6.297 -22.812 -6.863 1 94.75 92 HIS B N 1
ATOM 1687 C CA . HIS B 1 92 ? 5.547 -23.984 -7.301 1 94.75 92 HIS B CA 1
ATOM 1688 C C . HIS B 1 92 ? 5.719 -24.219 -8.797 1 94.75 92 HIS B C 1
ATOM 1690 O O . HIS B 1 92 ? 5.348 -25.281 -9.312 1 94.75 92 HIS B O 1
ATOM 1696 N N . HIS B 1 93 ? 6.223 -23.266 -9.43 1 93.81 93 HIS B N 1
ATOM 1697 C CA . HIS B 1 93 ? 6.336 -23.391 -10.883 1 93.81 93 HIS B CA 1
ATOM 1698 C C . HIS B 1 93 ? 7.777 -23.672 -11.297 1 93.81 93 HIS B C 1
ATOM 1700 O O . HIS B 1 93 ? 8.711 -23.156 -10.68 1 93.81 93 HIS B O 1
ATOM 1706 N N . ALA B 1 94 ? 7.941 -24.438 -12.328 1 92 94 ALA B N 1
ATOM 1707 C CA . ALA B 1 94 ? 9.258 -24.906 -12.766 1 92 94 ALA B CA 1
ATOM 1708 C C . ALA B 1 94 ? 9.906 -23.891 -13.711 1 92 94 ALA B C 1
ATOM 1710 O O . ALA B 1 94 ? 11.109 -23.984 -13.984 1 92 94 ALA B O 1
ATOM 1711 N N . GLU B 1 95 ? 9.156 -22.906 -14.109 1 92.62 95 GLU B N 1
ATOM 1712 C CA . GLU B 1 95 ? 9.688 -21.938 -15.062 1 92.62 95 GLU B CA 1
ATOM 1713 C C . GLU B 1 95 ? 10.82 -21.125 -14.453 1 92.62 95 GLU B C 1
ATOM 1715 O O . GLU B 1 95 ? 10.758 -20.75 -13.273 1 92.62 95 GLU B O 1
ATOM 1720 N N . GLY B 1 96 ? 11.898 -20.859 -15.211 1 96 96 GLY B N 1
ATOM 1721 C CA . GLY B 1 96 ? 13.047 -20.078 -14.766 1 96 96 GLY B CA 1
ATOM 1722 C C . GLY B 1 96 ? 12.656 -18.719 -14.203 1 96 96 GLY B C 1
ATOM 1723 O O . GLY B 1 96 ? 13.172 -18.312 -13.156 1 96 96 GLY B O 1
ATOM 1724 N N . HIS B 1 97 ? 11.789 -18.031 -14.906 1 96.31 97 HIS B N 1
ATOM 1725 C CA . HIS B 1 97 ? 11.398 -16.688 -14.453 1 96.31 97 HIS B CA 1
ATOM 1726 C C . HIS B 1 97 ? 10.648 -16.766 -13.125 1 96.31 97 HIS B C 1
ATOM 1728 O O . HIS B 1 97 ? 10.742 -15.836 -12.312 1 96.31 97 HIS B O 1
ATOM 1734 N N . CYS B 1 98 ? 9.883 -17.844 -12.914 1 97.62 98 CYS B N 1
ATOM 1735 C CA . CYS B 1 98 ? 9.203 -18 -11.633 1 97.62 98 CYS B CA 1
ATOM 1736 C C . CYS B 1 98 ? 10.211 -18.25 -10.516 1 97.62 98 CYS B C 1
ATOM 1738 O O . CYS B 1 98 ? 10.047 -17.719 -9.414 1 97.62 98 CYS B O 1
ATOM 1740 N N . ARG B 1 99 ? 11.234 -19 -10.797 1 98 99 ARG B N 1
ATOM 1741 C CA . ARG B 1 99 ? 12.266 -19.266 -9.805 1 98 99 ARG B CA 1
ATOM 1742 C C . ARG B 1 99 ? 13.016 -18 -9.438 1 98 99 ARG B C 1
ATOM 1744 O O . ARG B 1 99 ? 13.25 -17.719 -8.258 1 98 99 ARG B O 1
ATOM 1751 N N . LYS B 1 100 ? 13.375 -17.25 -10.359 1 98.5 100 LYS B N 1
ATOM 1752 C CA . LYS B 1 100 ? 14.062 -15.977 -10.125 1 98.5 100 LYS B CA 1
ATOM 1753 C C . LYS B 1 100 ? 13.172 -15.016 -9.344 1 98.5 100 LYS B C 1
ATOM 1755 O O . LYS B 1 100 ? 13.656 -14.281 -8.477 1 98.5 100 LYS B O 1
ATOM 1760 N N . CYS B 1 101 ? 11.977 -15.031 -9.703 1 98.62 101 CYS B N 1
ATOM 1761 C CA . CYS B 1 101 ? 11.016 -14.18 -9.016 1 98.62 101 CYS B CA 1
ATOM 1762 C C . CYS B 1 101 ? 10.891 -14.57 -7.551 1 98.62 101 CYS B C 1
ATOM 1764 O O . CYS B 1 101 ? 10.867 -13.703 -6.672 1 98.62 101 CYS B O 1
ATOM 1766 N N . ALA B 1 102 ? 10.789 -15.852 -7.297 1 98.88 102 ALA B N 1
ATOM 1767 C CA . ALA B 1 102 ? 10.711 -16.344 -5.918 1 98.88 102 ALA B CA 1
ATOM 1768 C C . ALA B 1 102 ? 11.922 -15.883 -5.113 1 98.88 102 ALA B C 1
ATOM 1770 O O . ALA B 1 102 ? 11.789 -15.453 -3.965 1 98.88 102 ALA B O 1
ATOM 1771 N N . GLU B 1 103 ? 13.055 -15.945 -5.707 1 98.75 103 GLU B N 1
ATOM 1772 C CA . GLU B 1 103 ? 14.281 -15.523 -5.043 1 98.75 103 GLU B CA 1
ATOM 1773 C C . GLU B 1 103 ? 14.258 -14.023 -4.734 1 98.75 103 GLU B C 1
ATOM 1775 O O . GLU B 1 103 ? 14.648 -13.602 -3.646 1 98.75 103 GLU B O 1
ATOM 1780 N N . ALA B 1 104 ? 13.82 -13.25 -5.676 1 98.88 104 ALA B N 1
ATOM 1781 C CA . ALA B 1 104 ? 13.727 -11.812 -5.477 1 98.88 104 ALA B CA 1
ATOM 1782 C C . ALA B 1 104 ? 12.742 -11.469 -4.367 1 98.88 104 ALA B C 1
ATOM 1784 O O . ALA B 1 104 ? 12.992 -10.578 -3.551 1 98.88 104 ALA B O 1
ATOM 1785 N N . CYS B 1 105 ? 11.656 -12.188 -4.336 1 98.88 105 CYS B N 1
ATOM 1786 C CA . CYS B 1 105 ? 10.664 -11.984 -3.293 1 98.88 105 CYS B CA 1
ATOM 1787 C C . CYS B 1 105 ? 11.227 -12.328 -1.921 1 98.88 105 CYS B C 1
ATOM 1789 O O . CYS B 1 105 ? 10.977 -11.617 -0.944 1 98.88 105 CYS B O 1
ATOM 1791 N N . GLU B 1 106 ? 11.961 -13.375 -1.887 1 98.75 106 GLU B N 1
ATOM 1792 C CA . GLU B 1 106 ? 12.57 -13.781 -0.623 1 98.75 106 GLU B CA 1
ATOM 1793 C C . GLU B 1 106 ? 13.539 -12.711 -0.114 1 98.75 106 GLU B C 1
ATOM 1795 O O . GLU B 1 106 ? 13.516 -12.359 1.066 1 98.75 106 GLU B O 1
ATOM 1800 N N . GLN B 1 107 ? 14.336 -12.242 -0.969 1 98.62 107 GLN B N 1
ATOM 1801 C CA . GLN B 1 107 ? 15.297 -11.211 -0.593 1 98.62 107 GLN B CA 1
ATOM 1802 C C . GLN B 1 107 ? 14.594 -9.93 -0.17 1 98.62 107 GLN B C 1
ATOM 1804 O O . GLN B 1 107 ? 15.016 -9.266 0.782 1 98.62 107 GLN B O 1
ATOM 1809 N N . CYS B 1 108 ? 13.633 -9.609 -0.86 1 98.62 108 CYS B N 1
ATOM 1810 C CA . CYS B 1 108 ? 12.883 -8.398 -0.549 1 98.62 108 CYS B CA 1
ATOM 1811 C C . CYS B 1 108 ? 12.164 -8.523 0.791 1 98.62 108 CYS B C 1
ATOM 1813 O O . CYS B 1 108 ? 12.172 -7.594 1.597 1 98.62 108 CYS B O 1
ATOM 1815 N N . LYS B 1 109 ? 11.539 -9.68 0.999 1 98.44 109 LYS B N 1
ATOM 1816 C CA . LYS B 1 109 ? 10.891 -9.945 2.279 1 98.44 109 LYS B CA 1
ATOM 1817 C C . LYS B 1 109 ? 11.867 -9.766 3.438 1 98.44 109 LYS B C 1
ATOM 1819 O O . LYS B 1 109 ? 11.562 -9.062 4.406 1 98.44 109 LYS B O 1
ATOM 1824 N N . LYS B 1 110 ? 13 -10.289 3.324 1 97.75 110 LYS B N 1
ATOM 1825 C CA . LYS B 1 110 ? 14.023 -10.219 4.371 1 97.75 110 LYS B CA 1
ATOM 1826 C C . LYS B 1 110 ? 14.469 -8.773 4.602 1 97.75 110 LYS B C 1
ATOM 1828 O O . LYS B 1 110 ? 14.594 -8.336 5.746 1 97.75 110 LYS B O 1
ATOM 1833 N N . ALA B 1 111 ? 14.688 -8.086 3.521 1 97.19 111 ALA B N 1
ATOM 1834 C CA . ALA B 1 111 ? 15.109 -6.688 3.619 1 97.19 111 ALA B CA 1
ATOM 1835 C C . ALA B 1 111 ? 14.047 -5.84 4.312 1 97.19 111 ALA B C 1
ATOM 1837 O O . ALA B 1 111 ? 14.359 -4.988 5.145 1 97.19 111 ALA B O 1
ATOM 1838 N N . CYS B 1 112 ? 12.805 -6.07 3.99 1 97 112 CYS B N 1
ATOM 1839 C CA . CYS B 1 112 ? 11.703 -5.332 4.602 1 97 112 CYS B CA 1
ATOM 1840 C C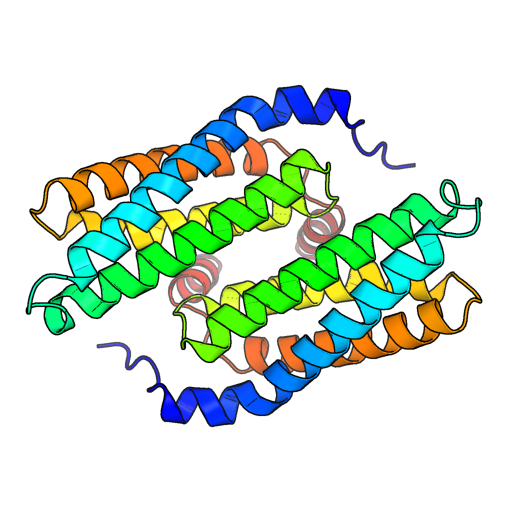 . CYS B 1 112 ? 11.641 -5.586 6.102 1 97 112 CYS B C 1
ATOM 1842 O O . CYS B 1 112 ? 11.516 -4.648 6.891 1 97 112 CYS B O 1
ATOM 1844 N N . LEU B 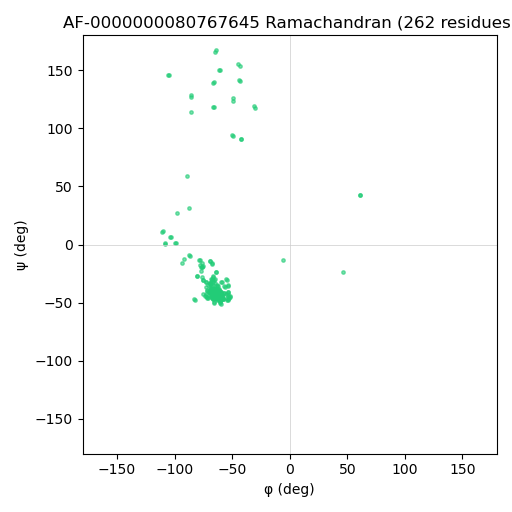1 113 ? 11.742 -6.824 6.465 1 95.06 113 LEU B N 1
ATOM 1845 C CA . LEU B 1 113 ? 11.617 -7.203 7.871 1 95.06 113 LEU B CA 1
ATOM 1846 C C . LEU B 1 113 ? 12.805 -6.707 8.68 1 95.06 113 LEU B C 1
ATOM 1848 O O . LEU B 1 113 ? 12.664 -6.363 9.852 1 95.06 113 LEU B O 1
ATOM 1852 N N . GLU B 1 114 ? 13.922 -6.695 8.062 1 92.56 114 GLU B N 1
ATOM 1853 C CA . GLU B 1 114 ? 15.117 -6.18 8.734 1 92.56 114 GLU B CA 1
ATOM 1854 C C . GLU B 1 114 ? 14.945 -4.711 9.109 1 92.56 114 GLU B C 1
ATOM 1856 O O . GLU B 1 114 ? 15.375 -4.289 10.188 1 92.56 114 GLU B O 1
ATOM 1861 N N . VAL B 1 115 ? 14.336 -4.004 8.266 1 89.75 115 VAL B N 1
ATOM 1862 C CA . VAL B 1 115 ? 14.164 -2.572 8.5 1 89.75 115 VAL B CA 1
ATOM 1863 C C . VAL B 1 115 ? 12.953 -2.334 9.398 1 89.75 115 VAL B C 1
ATOM 1865 O O . VAL B 1 115 ? 13.008 -1.51 10.32 1 89.75 115 VAL B O 1
ATOM 1868 N N . ALA B 1 116 ? 11.82 -2.975 9.125 1 84.62 116 ALA B N 1
ATOM 1869 C CA . ALA B 1 116 ? 10.609 -2.809 9.93 1 84.62 116 ALA B CA 1
ATOM 1870 C C . ALA B 1 116 ? 10.844 -3.242 11.375 1 84.62 116 ALA B C 1
ATOM 1872 O O . ALA B 1 116 ? 10.281 -2.66 12.305 1 84.62 116 ALA B O 1
ATOM 1873 N N . GLY B 1 117 ? 11.391 -4.418 11.648 1 70 117 GLY B N 1
ATOM 1874 C CA . GLY B 1 117 ? 11.742 -4.887 12.977 1 70 117 GLY B CA 1
ATOM 1875 C C . GLY B 1 117 ? 12.703 -3.961 13.703 1 70 117 GLY B C 1
ATOM 1876 O O . GLY B 1 117 ? 12.711 -3.908 14.93 1 70 117 GLY B O 1
ATOM 1877 N N . ALA B 1 118 ? 13.594 -3.365 13.023 1 54.75 118 ALA B N 1
ATOM 1878 C CA . ALA B 1 118 ? 14.562 -2.451 13.625 1 54.75 118 ALA B CA 1
ATOM 1879 C C . ALA B 1 118 ? 13.914 -1.11 13.953 1 54.75 118 ALA B C 1
ATOM 1881 O O . ALA B 1 118 ? 14.492 -0.298 14.68 1 54.75 118 ALA B O 1
ATOM 1882 N N . ALA B 1 119 ? 12.797 -0.786 13.367 1 54.56 119 ALA B N 1
ATOM 1883 C CA . ALA B 1 119 ? 12.227 0.537 13.609 1 54.56 119 ALA B CA 1
ATOM 1884 C C . ALA B 1 119 ? 11.367 0.541 14.875 1 54.56 119 ALA B C 1
ATOM 1886 O O . ALA B 1 119 ? 10.617 -0.404 15.117 1 54.56 119 ALA B O 1
ATOM 1887 N N . PRO B 1 120 ? 11.641 1.483 15.805 1 46.91 120 PRO B N 1
ATOM 1888 C CA . PRO B 1 120 ? 10.789 1.575 17 1 46.91 120 PRO B CA 1
ATOM 1889 C C . PRO B 1 120 ? 9.297 1.607 16.641 1 46.91 120 PRO B C 1
ATOM 1891 O O . PRO B 1 120 ? 8.922 2.055 15.562 1 46.91 120 PRO B O 1
ATOM 1894 N N . LEU B 1 121 ? 8.531 0.744 17.203 1 46.03 121 LEU B N 1
ATOM 1895 C CA . LEU B 1 121 ? 7.086 0.637 17.031 1 46.03 121 LEU B CA 1
ATOM 1896 C C . LEU B 1 121 ? 6.465 2.004 16.75 1 46.03 121 LEU B C 1
ATOM 1898 O O . LEU B 1 121 ? 6.828 2.992 17.406 1 46.03 121 LEU B O 1
ATOM 1902 N N . SER B 1 122 ? 5.887 2.215 15.688 1 47.75 122 SER B N 1
ATOM 1903 C CA . SER B 1 122 ? 5.184 3.479 15.492 1 47.75 122 SER B CA 1
ATOM 1904 C C . SER B 1 122 ? 4.383 3.867 16.734 1 47.75 122 SER B C 1
ATOM 1906 O O . SER B 1 122 ? 4.059 3.016 17.562 1 47.75 122 SER B O 1
ATOM 1908 N N . SER B 1 123 ? 4.172 5.102 16.891 1 43.56 123 SER B N 1
ATOM 1909 C CA . SER B 1 123 ? 3.471 5.57 18.078 1 43.56 123 SER B CA 1
ATOM 1910 C C . SER B 1 123 ? 2.131 4.863 18.25 1 43.56 123 SER B C 1
ATOM 1912 O O . SER B 1 123 ? 1.735 4.531 19.359 1 43.56 123 SER B O 1
ATOM 1914 N N . ALA B 1 124 ? 1.486 4.566 17.141 1 47.31 124 ALA B N 1
ATOM 1915 C CA . ALA B 1 124 ? 0.208 3.863 17.219 1 47.31 124 ALA B CA 1
ATOM 1916 C C . ALA B 1 124 ? 0.405 2.41 17.641 1 47.31 124 ALA B C 1
ATOM 1918 O O . ALA B 1 124 ? -0.335 1.896 18.484 1 47.31 124 ALA B O 1
ATOM 1919 N N . GLN B 1 125 ? 1.342 1.85 17.016 1 46.44 125 GLN B N 1
ATOM 1920 C CA . GLN B 1 125 ? 1.618 0.46 17.359 1 46.44 125 GLN B CA 1
ATOM 1921 C C . GLN B 1 125 ? 2.102 0.341 18.797 1 46.44 125 GLN B C 1
ATOM 1923 O O . GLN B 1 125 ? 1.75 -0.61 19.5 1 46.44 125 GLN B O 1
ATOM 1928 N N . GLN B 1 126 ? 2.867 1.316 19.109 1 44.88 126 GLN B N 1
ATOM 1929 C CA . GLN B 1 126 ? 3.299 1.391 20.5 1 44.88 126 GLN B CA 1
ATOM 1930 C C . GLN B 1 126 ? 2.107 1.562 21.438 1 44.88 126 GLN B C 1
ATOM 1932 O O . GLN B 1 126 ? 2.035 0.912 22.484 1 44.88 126 GLN B O 1
ATOM 1937 N N . LYS B 1 127 ? 1.265 2.387 21.031 1 48.12 127 LYS B N 1
ATOM 1938 C CA . LYS B 1 127 ? 0.11 2.607 21.891 1 48.12 127 LYS B CA 1
ATOM 1939 C C . LYS B 1 127 ? -0.767 1.36 21.969 1 48.12 127 LYS B C 1
ATOM 1941 O O . LYS B 1 127 ? -1.287 1.023 23.031 1 48.12 127 LYS B O 1
ATOM 1946 N N . GLU B 1 128 ? -1 0.752 20.906 1 49.5 128 GLU B N 1
ATOM 1947 C CA . GLU B 1 128 ? -1.788 -0.476 20.891 1 49.5 128 GLU B CA 1
ATOM 1948 C C . GLU B 1 128 ? -1.098 -1.579 21.703 1 49.5 128 GLU B C 1
ATOM 1950 O O . GLU B 1 128 ? -1.753 -2.332 22.422 1 49.5 128 GLU B O 1
ATOM 1955 N N . LEU B 1 129 ? 0.155 -1.58 21.578 1 48.09 129 LEU B N 1
ATOM 1956 C CA . LEU B 1 129 ? 0.926 -2.531 22.359 1 48.09 129 LEU B CA 1
ATOM 1957 C C . LEU B 1 129 ? 0.892 -2.164 23.844 1 48.09 129 LEU B C 1
ATOM 1959 O O . LEU B 1 129 ? 0.74 -3.035 24.703 1 48.09 129 LEU B O 1
ATOM 1963 N N . LEU B 1 130 ? 0.976 -0.882 24.031 1 49.72 130 LEU B N 1
ATOM 1964 C CA . LEU B 1 130 ? 0.905 -0.423 25.406 1 49.72 130 LEU B CA 1
ATOM 1965 C C . LEU B 1 130 ? -0.487 -0.653 25.984 1 49.72 130 LEU B C 1
ATOM 1967 O O . LEU B 1 130 ? -0.626 -1.006 27.156 1 49.72 130 LEU B O 1
ATOM 1971 N N . ALA B 1 131 ? -1.475 -0.547 25.094 1 47.41 131 ALA B N 1
ATOM 1972 C CA . ALA B 1 131 ? -2.836 -0.774 25.578 1 47.41 131 ALA B CA 1
ATOM 1973 C C . ALA B 1 131 ? -3.105 -2.264 25.781 1 47.41 131 ALA B C 1
ATOM 1975 O O . ALA B 1 131 ? -4.012 -2.641 26.516 1 47.41 131 ALA B O 1
ATOM 1976 N N . ALA B 1 132 ? -2.252 -2.943 25.203 1 46.72 132 ALA B N 1
ATOM 1977 C CA . ALA B 1 132 ? -2.439 -4.391 25.297 1 46.72 132 ALA B CA 1
ATOM 1978 C C . ALA B 1 132 ? -1.642 -4.969 26.469 1 46.72 132 ALA B C 1
ATOM 1980 O O . ALA B 1 132 ? -1.816 -6.133 26.828 1 46.72 132 ALA B O 1
ATOM 1981 N N . LEU B 1 133 ? -0.8 -4.254 26.922 1 47.62 133 LEU B N 1
ATOM 1982 C CA . LEU B 1 133 ? -0.044 -4.641 28.109 1 47.62 133 LEU B CA 1
ATOM 1983 C C . LEU B 1 133 ? -0.737 -4.156 29.375 1 47.62 133 LEU B C 1
ATOM 1985 O O . LEU B 1 133 ? -0.681 -4.824 30.422 1 47.62 133 LEU B O 1
#

Nearest PDB structures (foldseek):
  6wkt-assembly1_A  TM=9.725E-01  e=3.308E-05  Bacillus subtilis subsp. subtilis str. 168
  5fig-assembly2_E-2  TM=9.707E-01  e=1.068E-04  Bacillus subtilis
  5fig-assembly2_F-2  TM=9.737E-01  e=2.980E-04  Bacillus subtilis
  6zif-assembly1_C  TM=9.216E-01  e=1.282E-02  Methylocystis sp. ATCC 49242
  3lmf-assembly1_A  TM=7.256E-01  e=6.468E-03  Nitrosospira multiformis ATCC 25196

Secondary structure (DSSP, 8-state):
------HHHHHHHHHHHHHHHHHHHHHHHHHHHHHHHSS-TTTTHHHHHHHHHHHHHHHHHHHHHHTT-TTHHHHHHHHHHHHHHHHHHHTT---HHHHHHHHHHHHHHHHHHHHHHHS---HHHHHHHHHH-/------HHHHHHHHHHHHHHHHHHHHHHHHHHHHHHHSTTTTTTHHHHHHHHHHHHHHHHHHHHHHTT-TTHHHHHHHHHHHHHHHHHHHTT---HHHHHHHHHHHHHHHHHHHHHHHS---HHHHHHHHHH-

Sequence (266 aa):
MIHRPTAKENAKRFASVIQALHACETACAYCATECGKNGHAEAMGRCVSLCTDCARFCALARDFLERNSEFAELLLEDCAEICQQTMEECVHHAEGHCRKCAEACEQCKKACLEVAGAAPLSSAQQKELLAALMIHRPTAKENAKRFASVIQALHACETACAYCATECGKNGHAEAMGRCVSLCTDCARFCALARDFLERNSEFAELLLEDCAEICQQTMEECVHHAEGHCRKCAEACEQCKKACLEVAGAAPLSSAQQKELLAAL

Foldseek 3Di:
DPDQDDLVVLCVLCVQLLVLLVQLLVLLVVQLVVCCPDVCCVVCVVLNVLSVVLNVLSVVLSVCSNVSHPCNLVSLQVSLVSLVVNLVSLVPDPDPSSPSSSVSSVSSSVSSCVSNVPDPQPPVRVVVVVVVD/DPDQDDLVVLCVLCVQLLVLLVQLLVLLVVQLVVCCPPPCCVVCVVLNVLSVVLNVLSVVLSVCSNVSHPCNLVSLQVSLVSLVVNLVSLVPDPDPSSPSSNVSSVSSSVSSCVSNVPDPQPPVRVVVVVVVD

Radius of gyration: 18.83 Å; Cα contacts (8 Å, |Δi|>4): 320; chains: 2; bounding box: 42×55×51 Å

InterPro domains:
  IPR005560 Uncharacterized cysteine-rich protein YhjQ/Copper storage protein-like [PF03860] (12-116)
  IPR005560 Uncharacterized cysteine-rich protein YhjQ/Copper storage protein-like [PTHR37310] (8-117)
  IPR044543 Uncharacterized cysteine-rich protein YhjQ-like [cd08026] (14-115)

Solvent-accessible surface area (backbone atoms only — not comparable to full-atom values): 13224 Å² total; per-residue (Å²): 123,84,78,69,76,49,66,70,61,44,47,68,70,38,46,66,37,42,52,30,26,52,51,24,20,51,33,17,46,49,30,19,53,57,40,55,64,65,80,43,31,77,83,30,40,64,49,27,50,39,19,46,52,37,17,53,49,27,50,51,42,38,52,32,49,76,68,58,41,95,55,35,52,67,44,25,54,54,46,24,52,46,20,49,55,34,20,62,50,24,60,72,41,87,49,67,52,28,44,54,24,18,51,30,18,51,51,25,22,52,38,24,46,57,50,38,71,68,41,77,65,49,71,64,54,40,46,55,50,57,69,69,101,124,87,79,70,75,48,66,68,61,45,46,68,70,38,48,66,38,42,53,30,26,51,51,24,21,52,34,17,46,50,31,20,52,56,41,56,67,47,96,48,31,78,83,29,41,64,50,26,49,39,19,46,52,38,17,54,48,27,50,51,44,40,53,32,48,76,68,57,41,96,54,35,53,67,42,25,54,54,46,23,52,45,22,50,56,34,20,62,52,22,60,72,41,88,48,68,56,26,44,54,24,20,51,31,19,50,51,24,23,52,38,24,47,56,51,38,72,67,42,75,65,49,73,64,55,39,46,53,50,56,72,68,101

Organism: Ralstonia nicotianae (strain ATCC BAA-1114 / GMI1000) (NCBI:txid267608)